Protein AF-A0AAV5IL88-F1 (afdb_monomer_lite)

InterPro domains:
  IPR000834 Peptidase M14, carboxypeptidase A [SM00631] (43-230)

Radius of gyration: 24.79 Å; chains: 1; bounding box: 88×55×40 Å

Sequence (239 aa):
MDVRFSLCCLLLSILASLRCFSVVYGDANLTKSSPTPINRDLYHSSSDLIEEIKSLVHRHPDKLMIETMKTANKGYEAEITVVTYCRSRKESDDRSKFRILLSFGQHGRELITTELALRILSILSEEQFLPKMNRATLDSILDKVIIKALFMPYDHKNVTPEGLTAHRVKLLLEELNKVHCHKRCMIGSGGGSVGYLAHGTATDYMYDIVKVPMAFTFEIYGDGTASPKDCFKMFNPFS

pLDDT: mean 83.21, std 16.39, range [37.78, 98.19]

Secondary structure (DSSP, 8-state):
--HHHHHHHHHHHHHHHGGG-------------PPPPP-TTT---HHHHHHHHHHHHHH-TTTEEEEEEEEEETTEEEEEEEEEE-S------GGGS--------SSTT-THHHHHHHHHHHHHTTSS------HHHHHHHHHH----EEEES-SSSSSPPPSHHHHHHHHHHHHHHHHHSTT-SEEEEHHHHSSS---S-HHHHHHHTS--SS--EEE----TTS-TT-HHHHHS---

Organism: NCBI:txid152421

Foldseek 3Di:
DDPVVVVVVVVVVVVVVVVPPPPPPPPPPPPPPPADDDDCVQFPDPVRLVVLVVVLCVVCVQFKDWDWDWDDDPHDIDIDIDMDGDLGPPPDPPVVDDDDDDDFCPDVLQRVRSSVVSVVSCVSSVNDDDDPDDPVNLVVVLVQWPLAAKEADDLQDLAFDDDDLSVVLQVVRVVCCVPRNVVRHHYYHNCNTVVHHDPPDPRCCCCPPVVDSTGIDGQGGAGPVDDPVRSNVGNHDPD

Structure (mmCIF, N/CA/C/O backbone):
data_AF-A0AAV5IL88-F1
#
_entry.id   AF-A0AAV5IL88-F1
#
loop_
_atom_site.group_PDB
_atom_site.id
_atom_site.type_symbol
_atom_site.label_atom_id
_atom_site.label_alt_id
_atom_site.label_comp_id
_atom_site.label_asym_id
_atom_site.label_entity_id
_atom_site.label_seq_id
_atom_site.pdbx_PDB_ins_code
_atom_site.Cartn_x
_atom_site.Cartn_y
_atom_site.Cartn_z
_atom_site.occupancy
_atom_site.B_iso_or_equiv
_atom_site.auth_seq_id
_atom_site.auth_comp_id
_atom_site.auth_asym_id
_atom_site.auth_atom_id
_atom_site.pdbx_PDB_model_num
ATOM 1 N N . MET A 1 1 ? 68.002 10.291 -5.990 1.00 49.59 1 MET A N 1
ATOM 2 C CA . MET A 1 1 ? 66.563 10.463 -6.284 1.00 49.59 1 MET A CA 1
ATOM 3 C C . MET A 1 1 ? 66.145 11.801 -5.715 1.00 49.59 1 MET A C 1
ATOM 5 O O . MET A 1 1 ? 66.174 11.983 -4.506 1.00 49.59 1 MET A O 1
ATOM 9 N N . ASP A 1 2 ? 65.928 12.757 -6.611 1.00 47.75 2 ASP A N 1
ATOM 10 C CA . ASP A 1 2 ? 65.939 14.191 -6.334 1.00 47.75 2 ASP A CA 1
ATOM 11 C C . ASP A 1 2 ? 64.680 14.705 -5.632 1.00 47.75 2 ASP A C 1
ATOM 13 O O . ASP A 1 2 ? 63.561 14.556 -6.123 1.00 47.75 2 ASP A O 1
ATOM 17 N N . VAL A 1 3 ? 64.888 15.438 -4.536 1.00 49.78 3 VAL A N 1
ATOM 18 C CA . VAL A 1 3 ? 63.861 16.172 -3.768 1.00 49.78 3 VAL A CA 1
ATOM 19 C C . VAL A 1 3 ? 63.074 17.157 -4.655 1.00 49.78 3 VAL A C 1
ATOM 21 O O . VAL A 1 3 ? 61.907 17.446 -4.395 1.00 49.78 3 VAL A O 1
ATOM 24 N N . ARG A 1 4 ? 63.670 17.608 -5.768 1.00 50.94 4 ARG A N 1
ATOM 25 C CA . ARG A 1 4 ? 63.023 18.465 -6.776 1.00 50.94 4 ARG A CA 1
ATOM 26 C C . ARG A 1 4 ? 61.901 17.768 -7.554 1.00 50.94 4 ARG A C 1
ATOM 28 O O . ARG A 1 4 ? 60.955 18.435 -7.959 1.00 50.94 4 ARG A O 1
ATOM 35 N N . PHE A 1 5 ? 61.970 16.447 -7.730 1.00 50.28 5 PHE A N 1
ATOM 36 C CA . PHE A 1 5 ? 60.944 15.688 -8.454 1.00 50.28 5 PHE A CA 1
ATOM 37 C C . PHE A 1 5 ? 59.673 15.511 -7.604 1.00 50.28 5 PHE A C 1
ATOM 39 O O . PHE A 1 5 ? 58.560 15.633 -8.107 1.00 50.28 5 PHE A O 1
AT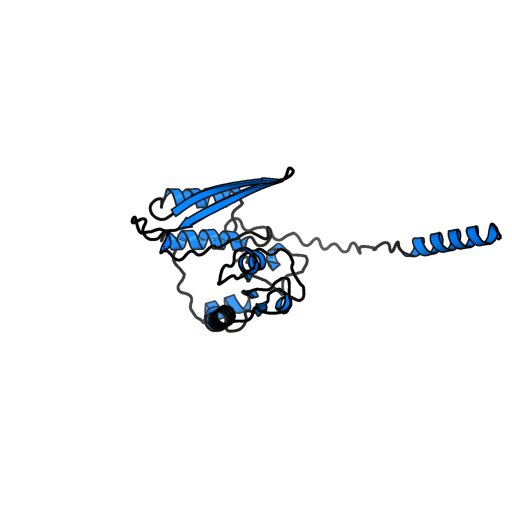OM 46 N N . SER A 1 6 ? 59.842 15.338 -6.288 1.00 56.09 6 SER A N 1
ATOM 47 C CA . SER A 1 6 ? 58.740 15.194 -5.326 1.00 56.09 6 SER A CA 1
ATOM 48 C C . SER A 1 6 ? 57.924 16.485 -5.161 1.00 56.09 6 SER A C 1
ATOM 50 O O . SER A 1 6 ? 56.693 16.455 -5.151 1.00 56.09 6 SER A O 1
ATOM 52 N N . LEU A 1 7 ? 58.595 17.644 -5.131 1.00 56.06 7 LEU A N 1
ATOM 53 C CA . LEU A 1 7 ? 57.924 18.943 -4.999 1.00 56.06 7 LEU A CA 1
ATOM 54 C C . LEU A 1 7 ? 57.077 19.292 -6.237 1.00 56.06 7 LEU A C 1
ATOM 56 O O . LEU A 1 7 ? 55.998 19.867 -6.111 1.00 56.06 7 LEU A O 1
ATOM 60 N N . CYS A 1 8 ? 57.538 18.895 -7.428 1.00 58.25 8 CYS A N 1
ATOM 61 C CA . CYS A 1 8 ? 56.819 19.113 -8.684 1.00 58.25 8 CYS A CA 1
ATOM 62 C C . CYS A 1 8 ? 55.531 18.269 -8.752 1.00 58.25 8 CYS A C 1
ATOM 64 O O . CYS A 1 8 ? 54.472 18.777 -9.123 1.00 58.25 8 CYS A O 1
ATOM 66 N N . CYS A 1 9 ? 55.583 17.010 -8.298 1.00 57.62 9 CYS A N 1
ATOM 67 C CA . CYS A 1 9 ? 54.403 16.146 -8.192 1.00 57.62 9 CYS A CA 1
ATOM 68 C C . CYS A 1 9 ? 53.384 16.652 -7.155 1.00 57.62 9 CYS A C 1
ATOM 70 O O . CYS A 1 9 ? 52.177 16.553 -7.391 1.00 57.62 9 CYS A O 1
ATOM 72 N N . LEU A 1 10 ? 53.843 17.235 -6.039 1.00 57.97 10 LEU A N 1
ATOM 73 C CA . LEU A 1 10 ? 52.959 17.841 -5.034 1.00 57.97 10 LEU A CA 1
ATOM 74 C C . LEU A 1 10 ? 52.258 19.108 -5.565 1.00 57.97 10 LEU A C 1
ATOM 76 O O . LEU A 1 10 ? 51.065 19.299 -5.353 1.00 57.97 10 LEU A O 1
ATOM 80 N N . LEU A 1 11 ? 52.971 19.956 -6.311 1.00 57.47 11 LEU A N 1
ATOM 81 C CA . LEU A 1 11 ? 52.399 21.161 -6.929 1.00 57.47 11 LEU A CA 1
ATOM 82 C C . LEU A 1 11 ? 51.381 20.828 -8.033 1.00 57.47 11 LEU A C 1
ATOM 84 O O . LEU A 1 11 ? 50.330 21.464 -8.113 1.00 57.47 11 LEU A O 1
ATOM 88 N N . LEU A 1 12 ? 51.649 19.799 -8.842 1.00 57.62 12 LEU A N 1
ATOM 89 C CA . LEU A 1 12 ? 50.726 19.320 -9.878 1.00 57.62 12 LEU A CA 1
ATOM 90 C C . LEU A 1 12 ? 49.450 18.698 -9.292 1.00 57.62 12 LEU A C 1
ATOM 92 O O . LEU A 1 12 ? 48.369 18.894 -9.846 1.00 57.62 12 LEU A O 1
ATOM 96 N N . SER A 1 13 ? 49.546 17.998 -8.159 1.00 57.66 13 SER A N 1
ATOM 97 C CA . SER A 1 13 ? 48.377 17.423 -7.476 1.00 57.66 13 SER A CA 1
ATOM 98 C C . SER A 1 13 ? 47.519 18.488 -6.781 1.00 57.66 13 SER A C 1
ATOM 100 O O . SER A 1 13 ? 46.291 18.417 -6.854 1.00 57.66 13 SER A O 1
ATOM 102 N N . ILE A 1 14 ? 48.128 19.538 -6.218 1.00 58.62 14 ILE A N 1
ATOM 103 C CA . ILE A 1 14 ? 47.392 20.694 -5.679 1.00 58.62 14 ILE A CA 1
ATOM 104 C C . ILE A 1 14 ? 46.671 21.449 -6.808 1.00 58.62 14 ILE A C 1
ATOM 106 O O . ILE A 1 14 ? 45.470 21.696 -6.704 1.00 58.62 14 ILE A O 1
ATOM 110 N N . LEU A 1 15 ? 47.339 21.736 -7.931 1.00 55.75 15 LEU A N 1
ATOM 111 C CA . LEU A 1 15 ? 46.717 22.416 -9.078 1.00 55.75 15 LEU A CA 1
ATOM 112 C C . LEU A 1 15 ? 45.606 21.585 -9.748 1.00 55.75 15 LEU A C 1
ATOM 114 O O . LEU A 1 15 ? 44.620 22.156 -10.215 1.00 55.75 15 LEU A O 1
ATOM 118 N N . ALA A 1 16 ? 45.722 20.252 -9.755 1.00 54.72 16 ALA A N 1
ATOM 119 C CA . ALA A 1 16 ? 44.658 19.360 -10.218 1.00 54.72 16 ALA A CA 1
ATOM 120 C C . ALA A 1 16 ? 43.444 19.365 -9.270 1.00 54.72 16 ALA A C 1
ATOM 122 O O . ALA A 1 16 ? 42.306 19.363 -9.737 1.00 54.72 16 ALA A O 1
ATOM 123 N N . SER A 1 17 ? 43.666 19.454 -7.952 1.00 52.50 17 SER A N 1
ATOM 124 C CA . SER A 1 17 ? 42.584 19.527 -6.958 1.00 52.50 17 SER A CA 1
ATOM 125 C C . SER A 1 17 ? 41.816 20.856 -6.980 1.00 52.50 17 SER A C 1
ATOM 127 O O . SER A 1 17 ? 40.614 20.872 -6.714 1.00 52.50 17 SER A O 1
ATOM 129 N N . LEU A 1 18 ? 42.454 21.961 -7.395 1.00 48.09 18 LEU A N 1
ATOM 130 C CA . LEU A 1 18 ? 41.775 23.253 -7.554 1.00 48.09 18 LEU A CA 1
ATOM 131 C C . LEU A 1 18 ? 40.789 23.288 -8.735 1.00 48.09 18 LEU A C 1
ATOM 133 O O . LEU A 1 18 ? 39.901 24.137 -8.741 1.00 48.09 18 LEU A O 1
ATOM 137 N N . ARG A 1 19 ? 40.877 22.364 -9.705 1.00 45.66 19 ARG A N 1
ATOM 138 C CA . ARG A 1 19 ? 39.877 22.251 -10.786 1.00 45.66 19 ARG A CA 1
ATOM 139 C C . ARG A 1 19 ? 38.604 21.499 -10.383 1.00 45.66 19 ARG A C 1
ATOM 141 O O . ARG A 1 19 ? 37.632 21.538 -11.131 1.00 45.66 19 ARG A O 1
ATOM 148 N N . CYS A 1 20 ? 38.579 20.861 -9.211 1.00 46.38 20 CYS A N 1
ATOM 149 C CA . CYS A 1 20 ? 37.394 20.159 -8.706 1.00 46.38 20 CYS A CA 1
ATOM 150 C C . CYS A 1 20 ? 36.416 21.063 -7.944 1.00 46.38 20 CYS A C 1
ATOM 152 O O . CYS A 1 20 ? 35.294 20.643 -7.672 1.00 46.38 20 CYS A O 1
ATOM 154 N N . PHE A 1 21 ? 36.776 22.316 -7.659 1.00 39.38 21 PHE A N 1
ATOM 155 C CA . PHE A 1 21 ? 35.822 23.305 -7.166 1.00 39.38 21 PHE A CA 1
ATOM 156 C C . PHE A 1 21 ? 35.158 24.011 -8.346 1.00 39.38 21 PHE A C 1
ATOM 158 O O . PHE A 1 21 ? 35.401 25.182 -8.627 1.00 39.38 21 PHE A O 1
ATOM 165 N N . SER A 1 22 ? 34.289 23.283 -9.049 1.00 39.97 22 SER A N 1
ATOM 166 C CA . SER A 1 22 ? 33.228 23.950 -9.798 1.00 39.97 22 SER A CA 1
ATOM 167 C C . SER A 1 22 ? 32.310 24.590 -8.764 1.00 39.97 22 SER A C 1
ATOM 169 O O . SER A 1 22 ? 31.480 23.914 -8.161 1.00 39.97 22 SER A O 1
ATOM 171 N N . VAL A 1 23 ? 32.495 25.884 -8.501 1.00 43.53 23 VAL A N 1
ATOM 172 C CA . VAL A 1 23 ? 31.462 26.678 -7.838 1.00 43.53 23 VAL A CA 1
ATOM 173 C C . VAL A 1 23 ? 30.237 26.568 -8.735 1.00 43.53 23 VAL A C 1
ATOM 175 O O . VAL A 1 23 ? 30.204 27.137 -9.824 1.00 43.53 23 VAL A O 1
ATOM 178 N N . VAL A 1 24 ? 29.258 25.769 -8.312 1.00 39.44 24 VAL A N 1
ATOM 179 C CA . VAL A 1 24 ? 27.936 25.764 -8.927 1.00 39.44 24 VAL A CA 1
ATOM 180 C C . VAL A 1 24 ? 27.373 27.149 -8.656 1.00 39.44 24 VAL A C 1
ATOM 182 O O . VAL A 1 24 ? 26.909 27.441 -7.555 1.00 39.44 24 VAL A O 1
ATOM 185 N N . TYR A 1 25 ? 27.487 28.031 -9.645 1.00 38.34 25 TYR A N 1
ATOM 186 C CA . TYR A 1 25 ? 26.773 29.292 -9.648 1.00 38.34 25 TYR A CA 1
ATOM 187 C C . TYR A 1 25 ? 25.295 28.931 -9.794 1.00 38.34 25 TYR A C 1
ATOM 189 O O . TYR A 1 25 ? 24.799 28.695 -10.894 1.00 38.34 25 TYR A O 1
ATOM 197 N N . GLY A 1 26 ? 24.620 28.756 -8.658 1.00 40.66 26 GLY A N 1
ATOM 198 C CA . GLY A 1 26 ? 23.176 28.628 -8.621 1.00 40.66 26 GLY A CA 1
ATOM 199 C C . GLY A 1 26 ? 22.608 29.940 -9.125 1.00 40.66 26 GLY A C 1
ATOM 200 O O . GLY A 1 26 ? 22.636 30.930 -8.398 1.00 40.66 26 GLY A O 1
ATOM 201 N N . ASP A 1 27 ? 22.157 29.958 -10.378 1.00 37.78 27 ASP A N 1
ATOM 202 C CA . ASP A 1 27 ? 21.443 31.099 -10.928 1.00 37.78 27 ASP A CA 1
ATOM 203 C C . ASP A 1 27 ? 20.251 31.390 -10.007 1.00 37.78 27 ASP A C 1
ATOM 205 O O . ASP A 1 27 ? 19.323 30.587 -9.868 1.00 37.78 27 ASP A O 1
ATOM 209 N N . ALA A 1 28 ? 20.324 32.518 -9.303 1.00 45.28 28 ALA A N 1
ATOM 210 C CA . ALA A 1 28 ? 19.361 32.948 -8.300 1.00 45.28 28 ALA A CA 1
ATOM 211 C C . ALA A 1 28 ? 18.093 33.527 -8.945 1.00 45.28 28 ALA A C 1
ATOM 213 O O . ALA A 1 28 ? 17.438 34.395 -8.372 1.00 45.28 28 ALA A O 1
ATOM 214 N N . ASN A 1 29 ? 17.688 33.002 -10.102 1.00 43.84 29 ASN A N 1
ATOM 215 C CA . ASN A 1 29 ? 16.354 33.195 -10.653 1.00 43.84 29 ASN A CA 1
ATOM 216 C C . ASN A 1 29 ? 15.354 32.298 -9.901 1.00 43.84 29 ASN A C 1
ATOM 218 O O . ASN A 1 29 ? 14.679 31.428 -10.455 1.00 43.84 29 ASN A O 1
ATOM 222 N N . LEU A 1 30 ? 15.271 32.519 -8.585 1.00 48.50 30 LEU A N 1
ATOM 223 C CA . LEU A 1 30 ? 14.230 32.008 -7.707 1.00 48.50 30 LEU A CA 1
ATOM 224 C C . LEU A 1 30 ? 12.938 32.771 -8.011 1.00 48.50 30 LEU A C 1
ATOM 226 O O . LEU A 1 30 ? 12.506 33.637 -7.252 1.00 48.50 30 LEU A O 1
ATOM 230 N N . THR A 1 31 ? 12.239 32.371 -9.072 1.00 50.84 31 THR A N 1
ATOM 231 C CA . THR A 1 31 ? 10.787 32.288 -8.917 1.00 50.84 31 THR A CA 1
ATOM 232 C C . THR A 1 31 ? 10.568 31.265 -7.808 1.00 50.84 31 THR A C 1
ATOM 234 O O . THR A 1 31 ? 10.718 30.059 -7.995 1.00 50.84 31 THR A O 1
ATOM 237 N N . LYS A 1 32 ? 10.374 31.770 -6.586 1.00 52.91 32 LYS A N 1
ATOM 238 C CA . LYS A 1 32 ? 10.062 30.989 -5.391 1.00 52.91 32 LYS A CA 1
ATOM 239 C C . LYS A 1 32 ? 8.771 30.237 -5.719 1.00 52.91 32 LYS A C 1
ATOM 241 O O . LYS A 1 32 ? 7.690 30.807 -5.598 1.00 52.91 32 LYS A O 1
ATOM 246 N N . SER A 1 33 ? 8.858 29.002 -6.216 1.00 57.75 33 SER A N 1
ATOM 247 C CA . SER A 1 33 ? 7.670 28.162 -6.320 1.00 57.75 33 SER A CA 1
ATOM 248 C C . SER A 1 33 ? 7.215 27.954 -4.885 1.00 57.75 33 SER A C 1
ATOM 250 O O . SER A 1 33 ? 7.907 27.286 -4.113 1.00 57.75 33 SER A O 1
ATOM 252 N N . SER A 1 34 ? 6.130 28.619 -4.489 1.00 66.50 34 SER A N 1
ATOM 253 C CA . SER A 1 34 ? 5.538 28.369 -3.182 1.00 66.50 34 SER A CA 1
ATOM 254 C C . SER A 1 34 ? 5.236 26.875 -3.111 1.00 66.50 34 SER A C 1
ATOM 256 O O . SER A 1 34 ? 4.639 26.358 -4.058 1.00 66.50 34 SER A O 1
ATOM 258 N N . PRO A 1 35 ? 5.659 26.169 -2.051 1.00 69.00 35 PRO A N 1
ATOM 259 C CA . PRO A 1 35 ? 5.269 24.783 -1.874 1.00 69.00 35 PRO A CA 1
ATOM 260 C C . PRO A 1 35 ? 3.746 24.710 -1.870 1.00 69.00 35 PRO A C 1
ATOM 262 O O . PRO A 1 35 ? 3.079 25.570 -1.282 1.00 69.00 35 PRO A O 1
ATOM 265 N N . THR A 1 36 ? 3.204 23.719 -2.571 1.00 79.31 36 THR A N 1
ATOM 266 C CA . THR A 1 36 ? 1.759 23.585 -2.683 1.00 79.31 36 THR A CA 1
ATOM 267 C C . THR A 1 36 ? 1.182 23.264 -1.303 1.00 79.31 36 THR A C 1
ATOM 269 O O . THR A 1 36 ? 1.670 22.340 -0.644 1.00 79.31 36 THR A O 1
ATOM 272 N N . PRO A 1 37 ? 0.207 24.050 -0.809 1.00 86.88 37 PRO A N 1
ATOM 273 C CA . PRO A 1 37 ? -0.329 23.854 0.527 1.00 86.88 37 PRO A CA 1
ATOM 274 C C . PRO A 1 37 ? -1.055 22.512 0.622 1.00 86.88 37 PRO A C 1
ATOM 276 O O . PRO A 1 37 ? -1.757 22.097 -0.300 1.00 86.88 37 PRO A O 1
ATOM 279 N N . ILE A 1 38 ? -0.898 21.847 1.766 1.00 89.94 38 ILE A N 1
ATOM 280 C CA . ILE A 1 38 ? -1.592 20.592 2.057 1.00 89.94 38 ILE A CA 1
ATOM 281 C C . ILE A 1 38 ? -3.051 20.918 2.370 1.00 89.94 38 ILE A C 1
ATOM 283 O O . ILE A 1 38 ? -3.332 21.627 3.339 1.00 89.94 38 ILE A O 1
ATOM 287 N N . ASN A 1 39 ? -3.973 20.385 1.570 1.00 91.50 39 ASN A N 1
ATOM 288 C CA . ASN A 1 39 ? -5.400 20.497 1.842 1.00 91.50 39 ASN A CA 1
ATOM 289 C C . ASN A 1 39 ? -5.773 19.612 3.045 1.00 91.50 39 ASN A C 1
ATOM 291 O O . ASN A 1 39 ? -5.749 18.387 2.940 1.00 91.50 39 ASN A O 1
ATOM 295 N N . ARG A 1 40 ? -6.120 20.229 4.179 1.00 91.50 40 ARG A N 1
ATOM 296 C CA . ARG A 1 40 ? -6.487 19.519 5.416 1.00 91.50 40 ARG A CA 1
ATOM 297 C C . ARG A 1 40 ? -7.890 18.921 5.408 1.00 91.50 40 ARG A C 1
ATOM 299 O O . ARG A 1 40 ? -8.164 18.082 6.253 1.00 91.50 40 ARG A O 1
ATOM 306 N N . ASP A 1 41 ? -8.711 19.264 4.420 1.00 90.81 41 ASP A N 1
ATOM 307 C CA . ASP A 1 41 ? -9.992 18.593 4.187 1.00 90.81 41 ASP A CA 1
ATOM 308 C C . ASP A 1 41 ? -9.801 17.231 3.496 1.00 90.81 41 ASP A C 1
ATOM 310 O O . ASP A 1 41 ? -10.697 16.391 3.511 1.00 90.81 41 ASP A O 1
ATOM 314 N N . LEU A 1 42 ? -8.637 17.017 2.867 1.00 90.69 42 LEU A N 1
ATOM 315 C CA . LEU A 1 42 ? -8.291 15.777 2.166 1.00 90.69 42 LEU A CA 1
ATOM 316 C C . LEU A 1 42 ? -7.222 14.954 2.889 1.00 90.69 42 LEU A C 1
ATOM 318 O O . LEU A 1 42 ? -7.236 13.733 2.776 1.00 90.69 42 LEU A O 1
ATOM 322 N N . TYR A 1 43 ? -6.288 15.612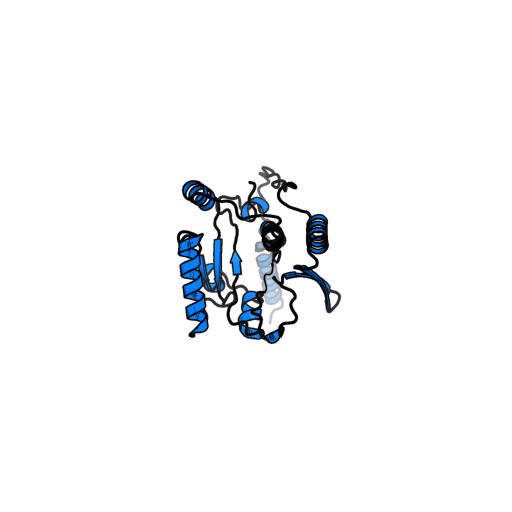 3.581 1.00 95.62 43 TYR A N 1
ATOM 323 C CA . TYR A 1 43 ? -5.127 14.970 4.195 1.00 95.62 43 TYR A CA 1
ATOM 324 C C . TYR A 1 43 ? -5.024 15.287 5.680 1.00 95.62 43 TYR A C 1
ATOM 326 O O . TYR A 1 43 ? -4.717 16.419 6.088 1.00 95.62 43 TYR A O 1
ATOM 334 N N . HIS A 1 44 ? -5.174 14.246 6.483 1.00 97.06 44 HIS A N 1
ATOM 335 C CA . HIS A 1 44 ? -5.017 14.310 7.921 1.00 97.06 44 HIS A CA 1
ATOM 336 C C . HIS A 1 44 ? -3.552 14.557 8.299 1.00 97.06 44 HIS A C 1
ATOM 338 O O . HIS A 1 44 ? -2.606 14.218 7.578 1.00 97.06 44 HIS A O 1
ATOM 344 N N . SER A 1 45 ? -3.332 15.184 9.455 1.00 95.88 45 SER A N 1
ATOM 345 C CA . SER A 1 45 ? -2.033 15.064 10.115 1.00 95.88 45 SER A CA 1
ATOM 346 C C . SER A 1 45 ? -1.880 13.654 10.701 1.00 95.88 45 SER A C 1
ATOM 348 O O . SER A 1 45 ? -2.863 12.931 10.862 1.00 95.88 45 SER A O 1
ATOM 350 N N . SER A 1 46 ? -0.657 13.245 11.052 1.00 93.56 46 SER A N 1
ATOM 351 C CA . SER A 1 46 ? -0.439 11.924 11.655 1.00 93.56 46 SER A CA 1
ATOM 352 C C . SER A 1 46 ? -1.223 11.734 12.958 1.00 93.56 46 SER A C 1
ATOM 354 O O . SER A 1 46 ? -1.694 10.631 13.215 1.00 93.56 46 SER A O 1
ATOM 356 N N . SER A 1 47 ? -1.374 12.783 13.777 1.00 94.94 47 SER A N 1
ATOM 357 C CA . SER A 1 47 ? -2.171 12.710 15.008 1.00 94.94 47 SER A CA 1
ATOM 358 C C . SER A 1 47 ? -3.649 12.527 14.697 1.00 94.94 47 SER A C 1
ATOM 360 O O . SER A 1 47 ? -4.255 11.599 15.225 1.00 94.94 47 SER A O 1
ATOM 362 N N . ASP A 1 48 ? -4.187 13.348 13.794 1.00 97.44 48 ASP A N 1
ATOM 363 C CA . ASP A 1 48 ? -5.619 13.348 13.479 1.00 97.44 48 ASP A CA 1
ATOM 364 C C . ASP A 1 48 ? -6.019 12.031 12.804 1.00 97.44 48 ASP A C 1
ATOM 366 O O . ASP A 1 48 ? -7.039 11.443 13.143 1.00 97.44 48 ASP A O 1
ATOM 370 N N . LEU A 1 49 ? -5.172 11.507 11.910 1.00 97.06 49 LEU A N 1
ATOM 371 C CA . LEU A 1 49 ? -5.387 10.216 11.258 1.00 97.06 49 LEU A CA 1
ATOM 372 C C . LEU A 1 49 ? -5.463 9.074 12.277 1.00 97.06 49 LEU A C 1
ATOM 374 O O . LEU A 1 49 ? -6.343 8.219 12.203 1.00 97.06 49 LEU A O 1
ATOM 378 N N . ILE A 1 50 ? -4.516 9.027 13.217 1.00 96.06 50 ILE A N 1
ATOM 379 C CA . ILE A 1 50 ? -4.472 7.969 14.231 1.00 96.06 50 ILE A CA 1
ATOM 380 C C . ILE A 1 50 ? -5.641 8.106 15.209 1.00 96.06 50 ILE A C 1
ATOM 382 O O . ILE A 1 50 ? -6.184 7.091 15.646 1.00 96.06 50 ILE A O 1
ATOM 386 N N . GLU A 1 51 ? -6.041 9.330 15.549 1.00 97.69 51 GLU A N 1
ATOM 387 C CA . GLU A 1 51 ? -7.230 9.586 16.360 1.00 97.69 51 GLU A CA 1
ATOM 388 C C . GLU A 1 51 ? -8.505 9.118 15.650 1.00 97.69 51 GLU A C 1
ATOM 390 O O . GLU A 1 51 ? -9.291 8.377 16.244 1.00 97.69 51 GLU A O 1
ATOM 395 N N . GLU A 1 52 ? -8.661 9.428 14.362 1.00 97.69 52 GLU A N 1
ATOM 396 C CA . GLU A 1 52 ? -9.807 8.988 13.563 1.00 97.69 52 GLU A CA 1
ATOM 397 C C . GLU A 1 52 ? -9.847 7.460 13.416 1.00 97.69 52 GLU A C 1
ATOM 399 O O . GLU A 1 52 ? -10.891 6.839 13.616 1.00 97.69 52 GLU A O 1
ATOM 404 N N . ILE A 1 53 ? -8.704 6.809 13.172 1.00 97.81 53 ILE A N 1
ATOM 405 C CA . ILE A 1 53 ? -8.619 5.340 13.145 1.00 97.81 53 ILE A CA 1
ATOM 406 C C . ILE A 1 53 ? -9.024 4.745 14.500 1.00 97.81 53 ILE A C 1
ATOM 408 O O . ILE A 1 53 ? -9.785 3.776 14.544 1.00 97.81 53 ILE A O 1
ATOM 412 N N . LYS A 1 54 ? -8.549 5.307 15.619 1.00 97.75 54 LYS A N 1
ATOM 413 C CA . LYS A 1 54 ? -8.935 4.849 16.964 1.00 97.75 54 LYS A CA 1
ATOM 414 C C . LYS A 1 54 ? -10.432 5.035 17.210 1.00 97.75 54 LYS A C 1
ATOM 416 O O . LYS A 1 54 ? -11.063 4.127 17.747 1.00 97.75 54 LYS A O 1
ATOM 421 N N . SER A 1 55 ? -10.998 6.164 16.786 1.00 98.19 55 SER A N 1
ATOM 422 C CA . SER A 1 55 ? -12.435 6.444 16.848 1.00 98.19 55 SER A CA 1
ATOM 423 C C . SER A 1 55 ? -13.242 5.430 16.032 1.00 98.19 55 SER A C 1
ATOM 425 O O . SER A 1 55 ? -14.212 4.857 16.531 1.00 98.19 55 SER A O 1
ATOM 427 N N . LEU A 1 56 ? -12.815 5.127 14.803 1.00 98.00 56 LEU A N 1
ATOM 428 C CA . LEU A 1 56 ? -13.448 4.125 13.945 1.00 98.00 56 LEU A CA 1
ATOM 429 C C . LEU A 1 56 ? -13.407 2.726 14.579 1.00 98.00 56 LEU A C 1
ATOM 431 O O . LEU A 1 56 ? -14.419 2.030 14.614 1.00 98.00 56 LEU A O 1
ATOM 435 N N . VAL A 1 57 ? -12.262 2.316 15.130 1.00 96.88 57 VAL A N 1
ATOM 436 C CA . VAL A 1 57 ? -12.125 1.022 15.821 1.00 96.88 57 VAL A CA 1
ATOM 437 C C . VAL A 1 57 ? -13.013 0.966 17.065 1.00 96.88 57 VAL A C 1
ATOM 439 O O . VAL A 1 57 ? -13.666 -0.046 17.306 1.00 96.88 57 VAL A O 1
ATOM 442 N N . HIS A 1 58 ? -13.084 2.057 17.834 1.00 97.25 58 HIS A N 1
ATOM 443 C CA . HIS A 1 58 ? -13.937 2.151 19.018 1.00 97.25 58 HIS A CA 1
ATOM 444 C C . HIS A 1 58 ? -15.429 2.011 18.686 1.00 97.25 58 HIS A C 1
ATOM 446 O O . HIS A 1 58 ? -16.169 1.404 19.458 1.00 97.25 58 HIS A O 1
ATOM 452 N N . ARG A 1 59 ? -15.866 2.536 17.534 1.00 97.44 59 ARG A N 1
ATOM 453 C CA . ARG A 1 59 ? -17.250 2.419 17.051 1.00 97.44 59 ARG A CA 1
ATOM 454 C C . ARG A 1 59 ? -17.591 1.023 16.511 1.00 97.44 59 ARG A C 1
ATOM 456 O O . ARG A 1 59 ? -18.759 0.650 16.552 1.00 97.44 59 ARG A O 1
ATOM 463 N N . HIS A 1 60 ? -16.595 0.243 16.072 1.00 95.50 60 HIS A N 1
ATOM 464 C CA . HIS A 1 60 ? -16.768 -1.097 15.474 1.00 95.50 60 HIS A CA 1
ATOM 465 C C . HIS A 1 60 ? -15.923 -2.198 16.148 1.00 95.50 60 HIS A C 1
ATOM 467 O O . HIS A 1 60 ? -15.163 -2.896 15.465 1.00 95.50 60 HIS A O 1
ATOM 473 N N . PRO A 1 61 ? -16.028 -2.406 17.475 1.00 94.12 61 PRO A N 1
ATOM 474 C CA . PRO A 1 61 ? -15.177 -3.350 18.213 1.00 94.12 61 PRO A CA 1
ATOM 475 C C . PRO A 1 61 ? -15.468 -4.829 17.894 1.00 94.12 61 PRO A C 1
ATOM 477 O O . PRO A 1 61 ? -14.695 -5.725 18.248 1.00 94.12 61 PRO A O 1
ATOM 480 N N . ASP A 1 62 ? -16.597 -5.112 17.243 1.00 90.50 62 ASP A N 1
ATOM 481 C CA . ASP A 1 62 ? -16.980 -6.434 16.749 1.00 90.50 62 ASP A CA 1
ATOM 482 C C . ASP A 1 62 ? -16.265 -6.811 15.437 1.00 90.50 62 ASP A C 1
ATOM 484 O O . ASP A 1 62 ? -16.104 -8.004 15.157 1.00 90.50 62 ASP A O 1
ATOM 488 N N . LYS A 1 63 ? -15.795 -5.813 14.670 1.00 91.31 63 LYS A N 1
ATOM 489 C CA . LYS A 1 63 ? -15.129 -5.984 13.365 1.00 91.31 63 LYS A CA 1
ATOM 490 C C . LYS A 1 63 ? -13.649 -5.615 13.384 1.00 91.31 63 LYS A C 1
ATOM 492 O O . LYS A 1 63 ? -12.867 -6.254 12.678 1.00 91.31 63 LYS A O 1
ATOM 497 N N . LEU A 1 64 ? -13.278 -4.583 14.140 1.00 94.44 64 LEU A N 1
ATOM 498 C CA . LEU A 1 64 ? -11.949 -3.985 14.141 1.00 94.44 64 LEU A CA 1
ATOM 499 C C . LEU A 1 64 ? -11.244 -4.149 15.489 1.00 94.44 64 LEU A C 1
ATOM 501 O O . LEU A 1 64 ? -11.838 -4.030 16.557 1.00 94.44 64 LEU A O 1
ATOM 505 N N . MET A 1 65 ? -9.935 -4.360 15.421 1.00 95.00 65 MET A N 1
ATOM 506 C CA . MET A 1 65 ? -9.026 -4.328 16.561 1.00 95.00 65 MET A CA 1
ATOM 507 C C . MET A 1 65 ? -7.813 -3.486 16.194 1.00 95.00 65 MET A C 1
ATOM 509 O O . MET A 1 65 ? -7.334 -3.570 15.067 1.00 95.00 65 MET A O 1
ATOM 513 N N . ILE A 1 66 ? -7.308 -2.705 17.143 1.00 96.25 66 ILE A N 1
ATOM 514 C CA . ILE A 1 66 ? -6.092 -1.913 16.979 1.00 96.25 66 ILE A CA 1
ATOM 515 C C . ILE A 1 66 ? -5.053 -2.351 18.001 1.00 96.25 66 ILE A C 1
ATOM 517 O O . ILE A 1 66 ? -5.362 -2.533 19.178 1.00 96.25 66 ILE A O 1
ATOM 521 N N . GLU A 1 67 ? -3.820 -2.506 17.543 1.00 95.88 67 GLU A N 1
ATOM 522 C CA . GLU A 1 67 ? -2.662 -2.755 18.385 1.00 95.88 67 GLU A CA 1
ATOM 523 C C . GLU A 1 67 ? -1.485 -1.898 17.928 1.00 95.88 67 GLU A C 1
ATOM 525 O O . GLU A 1 67 ? -1.38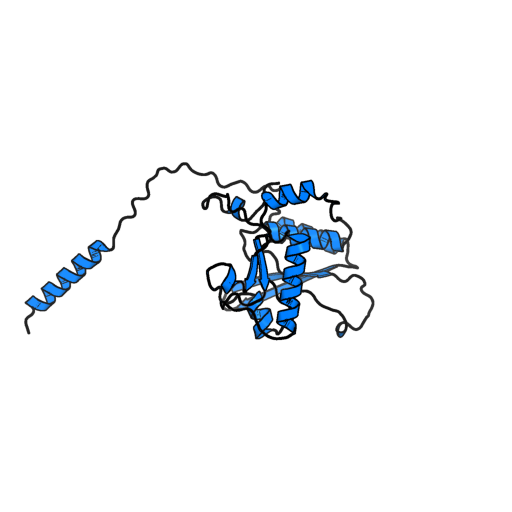5 -1.485 16.771 1.00 95.88 67 GLU A O 1
ATOM 530 N N . THR A 1 68 ? -0.584 -1.628 18.860 1.00 94.06 68 THR A N 1
ATOM 531 C CA . THR A 1 68 ? 0.629 -0.866 18.601 1.00 94.06 68 THR A CA 1
ATOM 532 C C . THR A 1 68 ? 1.820 -1.790 18.785 1.00 94.06 68 THR A C 1
ATOM 534 O O . THR A 1 68 ? 2.122 -2.217 19.900 1.00 94.06 68 THR A O 1
ATOM 537 N N . MET A 1 69 ? 2.522 -2.074 17.695 1.00 92.25 69 MET A N 1
ATOM 538 C CA . MET A 1 69 ? 3.780 -2.806 17.719 1.00 92.25 69 MET A CA 1
ATOM 539 C C . MET A 1 69 ? 4.931 -1.828 17.935 1.00 92.25 69 MET A C 1
ATOM 541 O O . MET A 1 69 ? 5.099 -0.881 17.170 1.00 92.25 69 MET A O 1
ATOM 545 N N . LYS A 1 70 ? 5.742 -2.070 18.965 1.00 92.06 70 LYS A N 1
ATOM 546 C CA . LYS A 1 70 ? 6.926 -1.264 19.275 1.00 92.06 70 LYS A CA 1
ATOM 547 C C . LYS A 1 70 ? 8.175 -2.111 19.148 1.00 92.06 70 LYS A C 1
ATOM 549 O O . LYS A 1 70 ? 8.214 -3.244 19.626 1.00 92.06 70 LYS A O 1
ATOM 554 N N . THR A 1 71 ? 9.203 -1.562 18.522 1.00 88.88 71 THR A N 1
ATOM 555 C CA . THR A 1 71 ? 10.531 -2.169 18.489 1.00 88.88 71 THR A CA 1
ATOM 556 C C . THR A 1 71 ? 11.592 -1.106 18.704 1.00 88.88 71 THR A C 1
ATOM 558 O O . THR A 1 71 ? 11.428 0.039 18.289 1.00 88.88 71 THR A O 1
ATOM 561 N N . ALA A 1 72 ? 12.682 -1.482 19.362 1.00 87.81 72 ALA A N 1
ATOM 562 C CA . ALA A 1 72 ? 13.821 -0.610 19.568 1.00 87.81 72 ALA A CA 1
ATOM 563 C C . ALA A 1 72 ? 15.112 -1.366 19.257 1.00 87.81 72 ALA A C 1
ATOM 565 O O . ALA A 1 72 ? 15.301 -2.504 19.688 1.00 87.81 72 ALA A O 1
ATOM 566 N N . ASN A 1 73 ? 16.015 -0.735 18.511 1.00 86.00 73 ASN A N 1
ATOM 567 C CA . ASN A 1 73 ? 17.322 -1.293 18.193 1.00 86.00 73 ASN A CA 1
ATOM 568 C C . ASN A 1 73 ? 18.369 -0.181 18.098 1.00 86.00 73 ASN A C 1
ATOM 570 O O . ASN A 1 73 ? 18.192 0.772 17.347 1.00 86.00 73 ASN A O 1
ATOM 574 N N . LYS A 1 74 ? 19.480 -0.313 18.837 1.00 84.69 74 LYS A N 1
ATOM 575 C CA . LYS A 1 74 ? 20.642 0.602 18.784 1.00 84.69 74 LYS A CA 1
ATOM 576 C C . LYS A 1 74 ? 20.271 2.100 18.830 1.00 84.69 74 LYS A C 1
ATOM 578 O O . LYS A 1 74 ? 20.851 2.905 18.109 1.00 84.69 74 LYS A O 1
ATOM 583 N N . GLY A 1 75 ? 19.311 2.470 19.682 1.00 85.44 75 GLY A N 1
ATOM 584 C CA . GLY A 1 75 ? 18.866 3.861 19.859 1.00 85.44 75 GLY A CA 1
ATOM 585 C C . GLY A 1 75 ? 17.811 4.344 18.858 1.00 85.44 75 GLY A C 1
ATOM 586 O O . GLY A 1 75 ? 17.383 5.488 18.951 1.00 85.44 75 GLY A O 1
ATOM 587 N N . TYR A 1 76 ? 17.369 3.490 17.934 1.00 80.50 76 TYR A N 1
ATOM 588 C CA . TYR A 1 76 ? 16.215 3.743 17.079 1.00 80.50 76 TYR A CA 1
ATOM 589 C C . TYR A 1 76 ? 14.983 3.053 17.663 1.00 80.50 76 TYR A C 1
ATOM 591 O O . TYR A 1 76 ? 15.002 1.835 17.835 1.00 80.50 76 TYR A O 1
ATOM 599 N N . GLU A 1 77 ? 13.935 3.816 17.964 1.00 88.62 77 GLU A N 1
ATOM 600 C CA . GLU A 1 77 ? 12.621 3.303 18.362 1.00 88.62 77 GLU A CA 1
ATOM 601 C C . GLU A 1 77 ? 11.643 3.490 17.201 1.00 88.62 77 GLU A C 1
ATOM 603 O O . GLU A 1 77 ? 11.589 4.553 16.583 1.00 88.62 77 GLU A O 1
ATOM 608 N N . ALA A 1 78 ? 10.885 2.442 16.897 1.00 87.62 78 ALA A N 1
ATOM 609 C CA . ALA A 1 78 ? 9.850 2.456 15.882 1.00 87.62 78 ALA A CA 1
ATOM 610 C C . ALA A 1 78 ? 8.537 1.953 16.473 1.00 87.62 78 ALA A C 1
ATOM 612 O O . ALA A 1 78 ? 8.486 0.917 17.142 1.00 87.62 78 ALA A O 1
ATOM 613 N N . GLU A 1 79 ? 7.472 2.685 16.167 1.00 90.69 79 GLU A N 1
ATOM 614 C CA . GLU A 1 79 ? 6.105 2.346 16.521 1.00 90.69 79 GLU A CA 1
ATOM 615 C C . GLU A 1 79 ? 5.293 2.151 15.238 1.00 90.69 79 GLU A C 1
ATOM 617 O O . GLU A 1 79 ? 5.306 3.000 14.349 1.00 90.69 79 GLU A O 1
ATOM 622 N N . ILE A 1 80 ? 4.591 1.024 15.138 1.00 91.56 80 ILE A N 1
ATOM 623 C CA . ILE A 1 80 ? 3.705 0.700 14.021 1.00 91.56 80 ILE A CA 1
ATOM 624 C C . ILE A 1 80 ? 2.321 0.406 14.588 1.00 91.56 80 ILE A C 1
ATOM 626 O O . ILE A 1 80 ? 2.154 -0.484 15.420 1.00 91.56 80 ILE A O 1
ATOM 630 N N . THR A 1 81 ? 1.318 1.145 14.120 1.00 95.38 81 THR A N 1
ATOM 631 C CA . THR A 1 81 ? -0.086 0.855 14.425 1.00 95.38 81 THR A CA 1
ATOM 632 C C . THR A 1 81 ? -0.604 -0.196 13.449 1.00 95.38 81 THR A C 1
ATOM 634 O O . THR A 1 81 ? -0.513 -0.015 12.235 1.00 95.38 81 THR A O 1
ATOM 637 N N . VAL A 1 82 ? -1.158 -1.284 13.976 1.00 96.94 82 VAL A N 1
ATOM 638 C CA . VAL A 1 82 ? -1.757 -2.372 13.202 1.00 96.94 82 VAL A CA 1
ATOM 639 C C . VAL A 1 82 ? -3.248 -2.413 13.499 1.00 96.94 82 VAL A C 1
ATOM 641 O O . VAL A 1 82 ? -3.662 -2.519 14.652 1.00 96.94 82 VAL A O 1
ATOM 644 N N . VAL A 1 83 ? -4.062 -2.335 12.446 1.00 97.00 83 VAL A N 1
ATOM 645 C CA . VAL A 1 83 ? -5.516 -2.499 12.535 1.00 97.00 83 VAL A CA 1
ATOM 646 C C . VAL A 1 83 ? -5.899 -3.810 11.866 1.00 97.00 83 VAL A C 1
ATOM 648 O O . VAL A 1 83 ? -5.632 -4.017 10.684 1.00 97.00 83 VAL A O 1
ATOM 651 N N . THR A 1 84 ? -6.539 -4.694 12.622 1.00 95.19 84 THR A N 1
ATOM 652 C CA . THR A 1 84 ? -7.023 -5.988 12.139 1.00 95.19 84 THR A CA 1
ATOM 653 C C . THR A 1 84 ? -8.527 -5.925 11.912 1.00 95.19 84 THR A C 1
ATOM 655 O O . THR A 1 84 ? -9.278 -5.612 12.833 1.00 95.19 84 THR A O 1
ATOM 658 N N . TYR A 1 85 ? -8.969 -6.273 10.702 1.00 92.38 85 TYR A N 1
ATOM 659 C CA . TYR A 1 85 ? -10.381 -6.453 10.358 1.00 92.38 85 TYR A CA 1
ATOM 660 C C . TYR A 1 85 ? -10.756 -7.938 10.306 1.00 92.38 85 TYR A C 1
ATOM 662 O O . TYR A 1 85 ? -10.073 -8.740 9.666 1.00 92.38 85 TYR A O 1
ATOM 670 N N . CYS A 1 86 ? -11.885 -8.305 10.914 1.00 86.44 86 CYS A N 1
ATOM 671 C CA . CYS A 1 86 ? -12.465 -9.641 10.819 1.00 86.44 86 CYS A CA 1
ATOM 672 C C . CYS A 1 86 ? -13.994 -9.560 10.684 1.00 86.44 86 CYS A C 1
ATOM 674 O O . CYS A 1 86 ? -14.687 -9.193 11.625 1.00 86.44 86 CYS A O 1
ATOM 676 N N . ARG A 1 87 ? -14.535 -9.985 9.530 1.00 76.62 87 ARG A N 1
ATOM 677 C CA . ARG A 1 87 ? -15.974 -9.898 9.189 1.00 76.62 87 ARG A CA 1
ATOM 678 C C . ARG A 1 87 ? -16.919 -10.557 10.203 1.00 76.62 87 ARG A C 1
ATOM 680 O O . ARG A 1 87 ? -18.069 -10.156 10.323 1.00 76.62 87 ARG A O 1
ATOM 687 N N . SER A 1 88 ? -16.475 -11.609 10.885 1.00 68.06 88 SER A N 1
ATOM 688 C CA . SER A 1 88 ? -17.238 -12.235 11.964 1.00 68.06 88 SER A CA 1
ATOM 689 C C . SER A 1 88 ? -16.275 -12.865 12.954 1.00 68.06 88 SER A C 1
ATOM 691 O O . SER A 1 88 ? -15.548 -13.804 12.621 1.00 68.06 88 SER A O 1
ATOM 693 N N . ARG A 1 89 ? -16.263 -12.352 14.182 1.00 65.19 89 ARG A N 1
ATOM 694 C CA . ARG A 1 89 ? -15.438 -12.851 15.288 1.00 65.19 89 ARG A CA 1
ATOM 695 C C . ARG A 1 89 ? -15.993 -14.150 15.894 1.00 65.19 89 ARG A C 1
ATOM 697 O O . ARG A 1 89 ? -15.883 -14.373 17.093 1.00 65.19 89 ARG A O 1
ATOM 704 N N . LYS A 1 90 ? -16.612 -15.017 15.084 1.00 60.31 90 LYS A N 1
ATOM 705 C CA . LYS A 1 90 ? -16.934 -16.378 15.524 1.00 60.31 90 LYS A CA 1
ATOM 706 C C . LYS A 1 90 ? -15.623 -17.112 15.784 1.00 60.31 90 LYS A C 1
ATOM 708 O O . LYS A 1 90 ? -14.722 -17.046 14.939 1.00 60.31 90 LYS A O 1
ATOM 713 N N . GLU A 1 91 ? -15.551 -17.790 16.930 1.00 56.41 91 GLU A N 1
ATOM 714 C CA . GLU A 1 91 ? -14.527 -18.779 17.285 1.00 56.41 91 GLU A CA 1
ATOM 715 C C . GLU A 1 91 ? -14.472 -19.849 16.190 1.00 56.41 91 GLU A C 1
ATOM 717 O O . GLU A 1 91 ? -15.147 -20.870 16.207 1.00 56.41 91 GLU A O 1
ATOM 722 N N . SER A 1 92 ? -13.726 -19.543 15.148 1.00 61.41 92 SER A N 1
ATOM 723 C CA . SER A 1 92 ? -13.367 -20.437 14.064 1.00 61.41 92 SER A CA 1
ATOM 724 C C . SER A 1 92 ? -11.861 -20.543 14.142 1.00 61.41 92 SER A C 1
ATOM 726 O O . SER A 1 92 ? -11.205 -19.548 14.463 1.00 61.41 92 SER A O 1
ATOM 728 N N . ASP A 1 93 ? -11.337 -21.741 13.893 1.00 65.12 93 ASP A N 1
ATOM 729 C CA . ASP A 1 93 ? -9.903 -21.998 13.930 1.00 65.12 93 ASP A CA 1
ATOM 730 C C . ASP A 1 93 ? -9.168 -20.938 13.101 1.00 65.12 93 ASP A C 1
ATOM 732 O O . ASP A 1 93 ? -9.295 -20.870 11.874 1.00 65.12 93 ASP A O 1
ATOM 736 N N . ASP A 1 94 ? -8.431 -20.080 13.804 1.00 68.69 94 ASP A N 1
ATOM 737 C CA . ASP A 1 94 ? -7.705 -18.934 13.266 1.00 68.69 94 ASP A CA 1
ATOM 738 C C . ASP A 1 94 ? -6.709 -19.362 12.171 1.00 68.69 94 ASP A C 1
ATOM 740 O O . ASP A 1 94 ? -6.407 -18.594 11.256 1.00 68.69 94 ASP A O 1
ATOM 744 N N . ARG A 1 95 ? -6.281 -20.636 12.186 1.00 70.62 95 ARG A N 1
ATOM 745 C CA . ARG A 1 95 ? -5.400 -21.229 11.168 1.00 70.62 95 ARG A CA 1
ATOM 746 C C . ARG A 1 95 ? -6.047 -21.402 9.796 1.00 70.62 95 ARG A C 1
ATOM 748 O O . ARG A 1 95 ? -5.330 -21.507 8.807 1.00 70.62 95 ARG A O 1
ATOM 755 N N . SER A 1 96 ? -7.375 -21.440 9.715 1.00 75.50 96 SER A N 1
ATOM 756 C CA . SER A 1 96 ? -8.100 -21.657 8.454 1.00 75.50 96 SER A CA 1
ATOM 757 C C . SER A 1 96 ? -8.344 -20.372 7.653 1.00 75.50 96 SER A C 1
ATOM 759 O O . SER A 1 96 ? -8.770 -20.430 6.498 1.00 75.50 96 SER A O 1
ATOM 761 N N . LYS A 1 97 ? -8.088 -19.200 8.248 1.00 79.88 97 LYS A N 1
ATOM 762 C CA . LYS A 1 97 ? -8.395 -17.906 7.633 1.00 79.88 97 LYS A CA 1
ATOM 763 C C . LYS A 1 97 ? -7.279 -17.456 6.694 1.00 79.88 97 LYS A C 1
ATOM 765 O O . LYS A 1 97 ? -6.103 -17.445 7.053 1.00 79.88 97 LYS A O 1
ATOM 770 N N . PHE A 1 98 ? -7.663 -17.003 5.503 1.00 84.12 98 PHE A N 1
ATOM 771 C CA . PHE A 1 98 ? -6.751 -16.307 4.601 1.00 84.12 98 PHE A CA 1
ATOM 772 C C . PHE A 1 98 ? -6.403 -14.927 5.173 1.00 84.12 98 PHE A C 1
ATOM 774 O O . PHE A 1 98 ? -7.297 -14.182 5.579 1.00 84.12 98 PHE A O 1
ATOM 781 N N . ARG A 1 99 ? -5.110 -14.589 5.208 1.00 88.88 99 ARG A N 1
ATOM 782 C CA . ARG A 1 99 ? -4.604 -13.334 5.778 1.00 88.88 99 ARG A CA 1
ATOM 783 C C . ARG A 1 99 ? -4.004 -12.463 4.688 1.00 88.88 99 ARG A C 1
ATOM 785 O O . ARG A 1 99 ? -3.191 -12.929 3.896 1.00 88.88 99 ARG A O 1
ATOM 792 N N . ILE A 1 100 ? -4.394 -11.195 4.693 1.00 92.12 100 ILE A N 1
ATOM 793 C CA . ILE A 1 100 ? -3.857 -10.160 3.814 1.00 92.12 100 ILE A CA 1
ATOM 794 C C . ILE A 1 100 ? -3.250 -9.093 4.715 1.00 92.12 100 ILE A C 1
ATOM 796 O O . ILE A 1 100 ? -3.919 -8.609 5.625 1.00 92.12 100 ILE A O 1
ATOM 800 N N . LEU A 1 101 ? -1.994 -8.738 4.454 1.00 95.62 101 LEU A N 1
ATOM 801 C CA . LEU A 1 101 ? -1.337 -7.600 5.084 1.00 95.62 101 LEU A CA 1
ATOM 802 C C . LEU A 1 101 ? -1.260 -6.463 4.069 1.00 95.62 101 LEU A C 1
ATOM 804 O O . LEU A 1 101 ? -0.738 -6.654 2.973 1.00 95.62 101 LEU A O 1
ATOM 808 N N . LEU A 1 102 ? -1.754 -5.290 4.454 1.00 96.56 102 LEU A N 1
ATOM 809 C CA . LEU A 1 102 ? -1.622 -4.057 3.688 1.00 96.56 102 LEU A CA 1
ATOM 810 C C . LEU A 1 102 ? -0.799 -3.068 4.518 1.00 96.56 102 LEU A C 1
ATOM 812 O O . LEU A 1 102 ? -1.110 -2.833 5.683 1.00 96.56 102 LEU A O 1
ATOM 816 N N . SER A 1 103 ? 0.260 -2.515 3.928 1.00 96.44 103 SER A N 1
ATOM 817 C CA . SER A 1 103 ? 1.134 -1.522 4.557 1.00 96.44 103 SER A CA 1
ATOM 818 C C . SER A 1 103 ? 1.043 -0.219 3.770 1.00 96.44 103 SER A C 1
ATOM 820 O O . SER A 1 103 ? 1.148 -0.230 2.546 1.00 96.44 103 SER A O 1
ATOM 822 N N . PHE A 1 104 ? 0.834 0.889 4.475 1.00 96.69 104 PHE A N 1
ATOM 823 C CA . PHE A 1 104 ? 0.651 2.223 3.903 1.00 96.69 104 PHE A CA 1
ATOM 824 C C . PHE A 1 104 ? 1.619 3.210 4.559 1.00 96.69 104 PHE A C 1
ATOM 826 O O . PHE A 1 104 ? 2.133 2.940 5.644 1.00 96.69 104 PHE A O 1
ATOM 833 N N . GLY A 1 105 ? 1.871 4.352 3.914 1.00 95.56 105 GLY A N 1
ATOM 834 C CA . GLY A 1 105 ? 2.715 5.404 4.483 1.00 95.56 105 GLY A CA 1
ATOM 835 C C . GLY A 1 105 ? 4.207 5.065 4.570 1.00 95.56 105 GLY A C 1
ATOM 836 O O . GLY A 1 105 ? 4.913 5.680 5.364 1.00 95.56 105 GLY A O 1
ATOM 837 N N . GLN A 1 106 ? 4.717 4.116 3.770 1.00 94.00 106 GLN A N 1
ATOM 838 C CA . GLN A 1 106 ? 6.159 3.806 3.749 1.00 94.00 106 GLN A CA 1
ATOM 839 C C . GLN A 1 106 ? 7.005 4.995 3.263 1.00 94.00 106 GLN A C 1
ATOM 841 O O . GLN A 1 106 ? 8.126 5.196 3.730 1.00 94.00 106 GLN A O 1
ATOM 846 N N . HIS A 1 107 ? 6.454 5.826 2.375 1.00 94.19 107 HIS A N 1
ATOM 847 C CA . HIS A 1 107 ? 7.046 7.096 1.971 1.00 94.19 107 HIS A CA 1
ATOM 848 C C . HIS A 1 107 ? 6.247 8.266 2.554 1.00 94.19 107 HIS A C 1
ATOM 850 O O . HIS A 1 107 ? 5.109 8.509 2.163 1.00 94.19 107 HIS A O 1
ATOM 856 N N . GLY A 1 108 ? 6.867 9.067 3.427 1.00 93.19 108 GLY A N 1
ATOM 857 C CA . GLY A 1 108 ? 6.179 10.166 4.126 1.00 93.19 108 GLY A CA 1
ATOM 858 C C . GLY A 1 108 ? 5.648 11.305 3.241 1.00 93.19 108 GLY A C 1
ATOM 859 O O . GLY A 1 108 ? 4.903 12.149 3.723 1.00 93.19 108 GLY A O 1
ATOM 860 N N . ARG A 1 109 ? 6.020 11.344 1.954 1.00 93.12 109 ARG A N 1
ATOM 861 C CA . ARG A 1 109 ? 5.525 12.324 0.966 1.00 93.12 109 ARG A CA 1
ATOM 862 C C . ARG A 1 109 ? 4.313 11.832 0.162 1.00 93.12 109 ARG A C 1
ATOM 864 O O . ARG A 1 109 ? 3.730 12.622 -0.571 1.00 93.12 109 ARG A O 1
ATOM 871 N N . GLU A 1 110 ? 3.958 10.553 0.269 1.00 94.62 110 GLU A N 1
ATOM 872 C CA . GLU A 1 110 ? 2.842 9.906 -0.439 1.00 94.62 110 GLU A CA 1
ATOM 873 C C . GLU A 1 110 ? 1.636 9.785 0.510 1.00 94.62 110 GLU A C 1
ATOM 875 O O . GLU A 1 110 ? 1.202 8.691 0.878 1.00 94.62 110 GLU A O 1
ATOM 880 N N . LEU A 1 111 ? 1.115 10.934 0.950 1.00 95.12 111 LEU A N 1
ATOM 881 C CA . LEU A 1 111 ? 0.067 11.059 1.972 1.00 95.12 111 LEU A CA 1
ATOM 882 C C . LEU A 1 111 ? -1.232 10.359 1.553 1.00 95.12 111 LEU A C 1
ATOM 884 O O . LEU A 1 111 ? -1.939 9.802 2.387 1.00 95.12 111 LEU A O 1
ATOM 888 N N . ILE A 1 112 ? -1.526 10.310 0.252 1.00 93.44 112 ILE A N 1
ATOM 889 C CA . ILE A 1 112 ? -2.701 9.606 -0.282 1.00 93.44 112 ILE A CA 1
ATOM 890 C C . ILE A 1 112 ? -2.767 8.130 0.139 1.00 93.44 112 ILE A C 1
ATOM 892 O O . ILE A 1 112 ? -3.854 7.564 0.255 1.00 93.44 112 ILE A O 1
ATOM 896 N N . THR A 1 113 ? -1.624 7.497 0.419 1.00 95.69 113 THR A N 1
ATOM 897 C CA . THR A 1 113 ? -1.584 6.091 0.842 1.00 95.69 113 THR A CA 1
ATOM 898 C C . THR A 1 113 ? -2.228 5.885 2.211 1.00 95.69 113 THR A C 1
ATOM 900 O O . THR A 1 113 ? -2.946 4.906 2.405 1.00 95.69 113 THR A O 1
ATOM 903 N N . THR A 1 114 ? -2.034 6.807 3.154 1.00 96.69 114 THR A N 1
ATOM 904 C CA . THR A 1 114 ? -2.626 6.701 4.491 1.00 96.69 114 THR A CA 1
ATOM 905 C C . THR A 1 114 ? -4.106 7.067 4.493 1.00 96.69 114 THR A C 1
ATOM 907 O O . THR A 1 114 ? -4.890 6.429 5.194 1.00 96.69 114 THR A O 1
ATOM 910 N N . GLU A 1 115 ? -4.516 8.003 3.636 1.00 96.31 115 GLU A N 1
ATOM 911 C CA . GLU A 1 115 ? -5.938 8.307 3.421 1.00 96.31 115 GLU A CA 1
ATOM 912 C C . GLU A 1 115 ? -6.678 7.121 2.792 1.00 96.31 115 GLU A C 1
ATOM 914 O O . GLU A 1 115 ? -7.793 6.777 3.192 1.00 96.31 115 GLU A O 1
ATOM 919 N N . LEU A 1 116 ? -6.034 6.416 1.853 1.00 94.62 116 LEU A N 1
ATOM 920 C CA . LEU A 1 116 ? -6.565 5.174 1.298 1.00 94.62 116 LEU A CA 1
ATOM 921 C C . LEU A 1 116 ? -6.733 4.097 2.381 1.00 94.62 116 LEU A C 1
ATOM 923 O O . LEU A 1 116 ? -7.738 3.384 2.374 1.00 94.62 116 LEU A O 1
ATOM 927 N N . ALA A 1 117 ? -5.794 3.993 3.327 1.00 96.75 117 ALA A N 1
ATOM 928 C CA . ALA A 1 117 ? -5.901 3.061 4.448 1.00 96.75 117 ALA A CA 1
ATOM 929 C C . ALA A 1 117 ? -7.153 3.344 5.296 1.00 96.75 117 ALA A C 1
ATOM 931 O O . ALA A 1 117 ? -7.958 2.437 5.531 1.00 96.75 117 ALA A O 1
ATOM 932 N N . LEU A 1 118 ? -7.364 4.607 5.685 1.00 97.31 118 LEU A N 1
ATOM 933 C CA . LEU A 1 118 ? -8.553 5.030 6.429 1.00 97.31 118 LEU A CA 1
ATOM 934 C C . LEU A 1 118 ? -9.840 4.775 5.630 1.00 97.31 118 LEU A C 1
ATOM 936 O O . LEU A 1 118 ? -10.828 4.277 6.178 1.00 97.31 118 LEU A O 1
ATOM 940 N N . ARG A 1 119 ? -9.828 5.045 4.319 1.00 95.00 119 ARG A N 1
ATOM 941 C CA . ARG A 1 119 ? -10.973 4.790 3.435 1.00 95.00 119 ARG A CA 1
ATOM 942 C C . ARG A 1 119 ? -11.328 3.307 3.361 1.00 95.00 119 ARG A C 1
ATOM 944 O O . ARG A 1 119 ? -12.508 2.966 3.431 1.00 95.00 119 ARG A O 1
ATOM 951 N N . ILE A 1 120 ? -10.336 2.425 3.239 1.00 94.94 120 ILE A N 1
ATOM 952 C CA . ILE A 1 120 ? -10.546 0.971 3.234 1.00 94.94 120 ILE A CA 1
ATOM 953 C C . ILE A 1 120 ? -11.170 0.525 4.556 1.00 94.94 120 ILE A C 1
ATOM 955 O O . ILE A 1 120 ? -12.180 -0.175 4.532 1.00 94.94 120 ILE A O 1
ATOM 959 N N . LEU A 1 121 ? -10.624 0.961 5.695 1.00 96.38 121 LEU A N 1
ATOM 960 C CA . LEU A 1 121 ? -11.181 0.631 7.010 1.00 96.38 121 LEU A CA 1
ATOM 961 C C . LEU A 1 121 ? -12.630 1.113 7.143 1.00 96.38 121 LEU A C 1
ATOM 963 O O . LEU A 1 121 ? -13.493 0.347 7.560 1.00 96.38 121 LEU A O 1
ATOM 967 N N . SER A 1 122 ? -12.916 2.340 6.707 1.00 96.19 122 SER A N 1
ATOM 968 C CA . SER A 1 122 ? -14.267 2.913 6.741 1.00 96.19 122 SER A CA 1
ATOM 969 C C . SER A 1 122 ? -15.262 2.114 5.891 1.00 96.19 122 SER A C 1
ATOM 971 O O . SER A 1 122 ? -16.414 1.943 6.284 1.00 96.19 122 SER A O 1
ATOM 973 N N . ILE A 1 123 ? -14.825 1.586 4.740 1.00 93.44 123 ILE A N 1
ATOM 974 C CA . ILE A 1 123 ? -15.648 0.715 3.886 1.00 93.44 123 ILE A CA 1
ATOM 975 C C . ILE A 1 123 ? -15.867 -0.656 4.528 1.00 93.44 123 ILE A C 1
ATOM 977 O O . ILE A 1 123 ? -16.985 -1.166 4.523 1.00 93.44 123 ILE A O 1
ATOM 981 N N . LEU A 1 124 ? -14.819 -1.258 5.093 1.00 91.56 124 LEU A N 1
ATOM 982 C CA . LEU A 1 124 ? -14.906 -2.558 5.765 1.00 91.56 124 LEU A CA 1
ATOM 983 C C . LEU A 1 124 ? -15.807 -2.515 7.010 1.00 91.56 124 LEU A C 1
ATOM 985 O O . LEU A 1 124 ? -16.455 -3.514 7.333 1.00 91.56 124 LEU A O 1
ATOM 989 N N . SER A 1 125 ? -15.879 -1.356 7.664 1.00 93.56 125 SER A N 1
ATOM 990 C CA . SER A 1 125 ? -16.789 -1.068 8.776 1.00 93.56 125 SER A CA 1
ATOM 991 C C . SER A 1 125 ? -18.189 -0.626 8.341 1.00 93.56 125 SER A C 1
ATOM 993 O O . SER A 1 125 ? -19.043 -0.432 9.198 1.00 93.56 125 SER A O 1
ATOM 995 N N . GLU A 1 126 ? -18.455 -0.521 7.034 1.00 93.69 126 GLU A N 1
ATOM 996 C CA . GLU A 1 126 ? -19.745 -0.103 6.455 1.00 93.69 126 GLU A CA 1
ATOM 997 C C . GLU A 1 126 ? -20.147 1.354 6.766 1.00 93.69 126 GLU A C 1
ATOM 999 O O . GLU A 1 126 ? -21.318 1.712 6.668 1.00 93.69 126 GLU A O 1
ATOM 1004 N N . GLU A 1 127 ? -19.190 2.224 7.096 1.00 94.69 127 GLU A N 1
ATOM 1005 C CA . GLU A 1 127 ? -19.445 3.663 7.280 1.00 94.69 127 GLU A CA 1
ATOM 1006 C C . GLU A 1 127 ? -19.352 4.457 5.982 1.00 94.69 127 GLU A C 1
ATOM 1008 O O . GLU A 1 127 ? -19.981 5.501 5.817 1.00 94.69 127 GLU A O 1
ATOM 1013 N N . GLN A 1 128 ? -18.545 3.961 5.048 1.00 91.94 128 GLN A N 1
ATOM 1014 C CA . GLN A 1 128 ? -18.404 4.534 3.722 1.00 91.94 128 GLN A CA 1
ATOM 1015 C C . GLN A 1 128 ? -18.629 3.466 2.665 1.00 91.94 128 GLN A C 1
ATOM 1017 O O . GLN A 1 128 ? -18.395 2.279 2.868 1.00 91.94 128 GLN A O 1
ATOM 1022 N N . PHE A 1 129 ? -19.054 3.905 1.488 1.00 87.44 129 PHE A N 1
ATOM 1023 C CA . PHE A 1 129 ? -19.328 3.018 0.369 1.00 87.44 129 PHE A CA 1
ATOM 1024 C C . PHE A 1 129 ? -18.506 3.440 -0.844 1.00 87.44 129 PHE A C 1
ATOM 1026 O O . PHE A 1 129 ? -18.084 4.598 -0.976 1.00 87.44 129 PHE A O 1
ATOM 1033 N N . LEU A 1 130 ? -18.243 2.480 -1.729 1.00 81.38 130 LEU A N 1
ATOM 1034 C CA . LEU A 1 130 ? -17.603 2.771 -3.004 1.00 81.38 130 LEU A CA 1
ATOM 1035 C C . LEU A 1 130 ? -18.560 3.620 -3.855 1.00 81.38 130 LEU A C 1
ATOM 1037 O O . LEU A 1 130 ? -19.725 3.240 -4.016 1.00 81.38 130 LEU A O 1
ATOM 1041 N N . PRO A 1 131 ? -18.105 4.763 -4.394 1.00 75.25 131 PRO A N 1
ATOM 1042 C CA . PRO A 1 131 ? -18.943 5.575 -5.258 1.00 75.25 131 PRO A CA 1
ATOM 1043 C C . PRO A 1 131 ? -19.297 4.786 -6.523 1.00 75.25 131 PRO A C 1
ATOM 1045 O O . PRO A 1 131 ? -18.459 4.090 -7.100 1.00 75.25 131 PRO A O 1
ATOM 1048 N N . LYS A 1 132 ? -20.542 4.916 -6.995 1.00 72.12 132 LYS A N 1
ATOM 1049 C CA . LYS A 1 132 ? -20.898 4.461 -8.343 1.00 72.12 132 LYS A CA 1
ATOM 1050 C C . LYS A 1 132 ? -20.255 5.420 -9.337 1.00 72.12 132 LYS A C 1
ATOM 1052 O O . LYS A 1 132 ? -20.720 6.545 -9.490 1.00 72.12 132 LYS A O 1
ATOM 1057 N N . MET A 1 133 ? -19.187 4.985 -9.994 1.00 68.88 133 MET A N 1
ATOM 1058 C CA . MET A 1 133 ? -18.470 5.804 -10.967 1.00 68.88 133 MET A CA 1
ATOM 1059 C C . MET A 1 133 ? -18.815 5.355 -12.385 1.00 68.88 133 MET A C 1
ATOM 1061 O O . MET A 1 133 ? -18.765 4.164 -12.694 1.00 68.88 133 MET A O 1
ATOM 1065 N N . ASN A 1 134 ? -19.213 6.294 -13.247 1.00 78.38 134 ASN A N 1
ATOM 1066 C CA . ASN A 1 134 ? -19.453 5.989 -14.656 1.00 78.38 134 ASN A CA 1
ATOM 1067 C C . ASN A 1 134 ? -18.127 5.985 -15.440 1.00 78.38 134 ASN A C 1
ATOM 1069 O O . ASN A 1 134 ? -17.129 6.562 -15.002 1.00 78.38 134 ASN A O 1
ATOM 1073 N N . ARG A 1 135 ? -18.130 5.343 -16.614 1.00 72.56 135 ARG A N 1
ATOM 1074 C CA . ARG A 1 135 ? -16.927 5.153 -17.436 1.00 72.56 135 ARG A CA 1
ATOM 1075 C C . ARG A 1 135 ? -16.275 6.468 -17.874 1.00 72.56 135 ARG A C 1
ATOM 1077 O O . ARG A 1 135 ? -15.064 6.575 -17.798 1.00 72.56 135 ARG A O 1
ATOM 1084 N N . ALA A 1 136 ? -17.058 7.477 -18.256 1.00 77.25 136 ALA A N 1
ATOM 1085 C CA . ALA A 1 136 ? -16.521 8.756 -18.725 1.00 77.25 136 ALA A CA 1
ATOM 1086 C C . ALA A 1 136 ? -15.812 9.541 -17.606 1.00 77.25 136 ALA A C 1
ATOM 1088 O O . ALA A 1 136 ? -14.750 10.121 -17.822 1.00 77.25 136 ALA A O 1
ATOM 1089 N N . THR A 1 137 ? -16.373 9.536 -16.393 1.00 74.00 137 THR A N 1
ATOM 1090 C CA . THR A 1 137 ? -15.735 10.135 -15.213 1.00 74.00 137 THR A CA 1
ATOM 1091 C C . THR A 1 137 ? -14.466 9.374 -14.831 1.00 74.00 137 THR A C 1
ATOM 1093 O O . THR A 1 137 ? -13.467 10.004 -14.494 1.00 74.00 137 THR A O 1
ATOM 1096 N N . LEU A 1 138 ? -14.484 8.038 -14.922 1.00 70.38 138 LEU A N 1
ATOM 1097 C CA . LEU A 1 138 ? -13.301 7.207 -14.699 1.00 70.38 138 LEU A CA 1
ATOM 1098 C C . LEU A 1 138 ? -12.202 7.510 -15.707 1.00 70.38 138 LEU A C 1
ATOM 1100 O O . LEU A 1 138 ? -11.108 7.834 -15.270 1.00 70.38 138 LEU A O 1
ATOM 1104 N N . ASP A 1 139 ? -12.501 7.504 -17.002 1.00 68.81 139 ASP A N 1
ATOM 1105 C CA . ASP A 1 139 ? -11.533 7.820 -18.054 1.00 68.81 139 ASP A CA 1
ATOM 1106 C C . ASP A 1 139 ? -10.936 9.226 -17.849 1.00 68.81 139 ASP A C 1
ATOM 1108 O O . ASP A 1 139 ? -9.720 9.383 -17.864 1.00 68.81 139 ASP A O 1
ATOM 1112 N N . SER A 1 140 ? -11.756 10.234 -17.522 1.00 70.38 140 SER A N 1
ATOM 1113 C CA . SER A 1 140 ? -11.265 11.600 -17.274 1.00 70.38 140 SER A CA 1
ATOM 1114 C C . SER A 1 140 ? -10.370 11.728 -16.034 1.00 70.38 140 SER A C 1
ATOM 1116 O O . SER A 1 140 ? -9.426 12.521 -16.045 1.00 70.38 140 SER A O 1
ATOM 1118 N N . ILE A 1 141 ? -10.663 10.983 -14.961 1.00 66.94 141 ILE A N 1
ATOM 1119 C CA . ILE A 1 141 ? -9.809 10.932 -13.764 1.00 66.94 141 ILE A CA 1
ATOM 1120 C C . ILE A 1 141 ? -8.521 10.194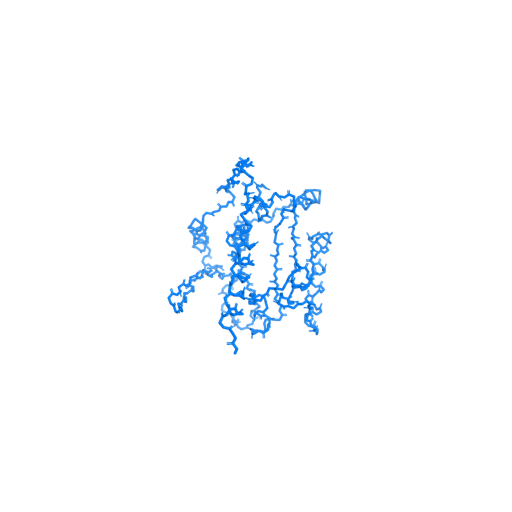 -14.090 1.00 66.94 141 ILE A C 1
ATOM 1122 O O . ILE A 1 141 ? -7.438 10.675 -13.790 1.00 66.94 141 ILE A O 1
ATOM 1126 N N . LEU A 1 142 ? -8.634 9.049 -14.748 1.00 65.62 142 LEU A N 1
ATOM 1127 C CA . LEU A 1 142 ? -7.519 8.214 -15.139 1.00 65.62 142 LEU A CA 1
ATOM 1128 C C . LEU A 1 142 ? -6.565 8.949 -16.092 1.00 65.62 142 LEU A C 1
ATOM 1130 O O . LEU A 1 142 ? -5.359 8.870 -15.895 1.00 65.62 142 LEU A O 1
ATOM 1134 N N . ASP A 1 143 ? -7.043 9.737 -17.049 1.00 66.06 143 ASP A N 1
ATOM 1135 C CA . ASP A 1 143 ? -6.182 10.559 -17.915 1.00 66.06 143 ASP A CA 1
ATOM 1136 C C . ASP A 1 143 ? -5.359 11.602 -17.143 1.00 66.06 143 ASP A C 1
ATOM 1138 O O . ASP A 1 143 ? -4.301 12.029 -17.601 1.00 66.06 143 ASP A O 1
ATOM 1142 N N . LYS A 1 144 ? -5.828 11.992 -15.954 1.00 62.78 144 LYS A N 1
ATOM 1143 C CA . LYS A 1 144 ? -5.163 12.945 -15.055 1.00 62.78 144 LYS A CA 1
ATOM 1144 C C . LYS A 1 144 ? -4.406 12.265 -13.911 1.00 62.78 144 LYS A C 1
ATOM 1146 O O . LYS A 1 144 ? -3.635 12.927 -13.224 1.00 62.78 144 LYS A O 1
ATOM 1151 N N . VAL A 1 145 ? -4.629 10.967 -13.697 1.00 58.91 145 VAL A N 1
ATOM 1152 C CA . VAL A 1 145 ? -4.101 10.182 -12.579 1.00 58.91 145 VAL A CA 1
ATOM 1153 C C . VAL A 1 145 ? -3.508 8.885 -13.098 1.00 58.91 145 VAL A C 1
ATOM 1155 O O . VAL A 1 145 ? -4.206 7.984 -13.574 1.00 58.91 145 VAL A O 1
ATOM 1158 N N . ILE A 1 146 ? -2.204 8.735 -12.918 1.00 57.34 146 ILE A N 1
ATOM 1159 C CA . ILE A 1 146 ? -1.573 7.443 -13.119 1.00 57.34 146 ILE A CA 1
ATOM 1160 C C . ILE A 1 146 ? -1.715 6.674 -11.800 1.00 57.34 146 ILE A C 1
ATOM 1162 O O . ILE A 1 146 ? -1.013 6.977 -10.836 1.00 57.34 146 ILE A O 1
ATOM 1166 N N . ILE A 1 147 ? -2.586 5.654 -11.753 1.00 65.81 147 ILE A N 1
ATOM 1167 C CA . ILE A 1 147 ? -2.246 4.479 -10.937 1.00 65.81 147 ILE A CA 1
ATOM 1168 C C . ILE A 1 147 ? -0.975 3.960 -11.601 1.00 65.81 147 ILE A C 1
ATOM 1170 O O . ILE A 1 147 ? -1.010 3.406 -12.700 1.00 65.81 147 ILE A O 1
ATOM 1174 N N . LYS A 1 148 ? 0.162 4.335 -11.026 1.00 71.94 148 LYS A N 1
ATOM 1175 C CA . LYS A 1 148 ? 1.447 4.387 -11.717 1.00 71.94 148 LYS A CA 1
ATOM 1176 C C . LYS A 1 148 ? 1.923 2.996 -12.072 1.00 71.94 148 LYS A C 1
ATOM 1178 O O . LYS A 1 148 ? 2.404 2.769 -13.184 1.00 71.94 148 LYS A O 1
ATOM 1183 N N . ALA A 1 149 ? 1.741 2.062 -11.150 1.00 87.88 149 ALA A N 1
ATOM 1184 C CA . ALA A 1 149 ? 2.206 0.714 -11.345 1.00 87.88 149 ALA A CA 1
ATOM 1185 C C . ALA A 1 149 ? 1.609 -0.284 -10.361 1.00 87.88 149 ALA A C 1
ATOM 1187 O O . ALA A 1 149 ? 1.279 0.049 -9.224 1.00 87.88 149 ALA A O 1
ATOM 1188 N N . LEU A 1 150 ? 1.550 -1.534 -10.808 1.00 92.81 150 LEU A N 1
ATOM 1189 C CA . LEU A 1 150 ? 1.271 -2.696 -9.982 1.00 92.81 150 LEU A CA 1
ATOM 1190 C C . LEU A 1 150 ? 2.462 -3.643 -10.123 1.00 92.81 150 LEU A C 1
ATOM 1192 O O . LEU A 1 150 ? 2.609 -4.330 -11.137 1.00 92.81 150 LEU A O 1
ATOM 1196 N N . PHE A 1 151 ? 3.335 -3.655 -9.127 1.00 95.06 151 PHE A N 1
ATOM 1197 C CA . PHE A 1 151 ? 4.536 -4.472 -9.153 1.00 95.06 151 PHE A CA 1
ATOM 1198 C C . PHE A 1 151 ? 4.348 -5.774 -8.392 1.00 95.06 151 PHE A C 1
ATOM 1200 O O . PHE A 1 151 ? 3.662 -5.847 -7.372 1.00 95.06 151 PHE A O 1
ATOM 1207 N N . MET A 1 152 ? 5.018 -6.796 -8.900 1.00 95.88 152 MET A N 1
ATOM 1208 C CA . MET A 1 152 ? 5.399 -7.992 -8.165 1.00 95.88 152 MET A CA 1
ATOM 1209 C C . MET A 1 152 ? 6.920 -7.947 -7.951 1.00 95.88 152 MET A C 1
ATOM 1211 O O . MET A 1 152 ? 7.593 -7.131 -8.590 1.00 95.88 152 MET A O 1
ATOM 1215 N N . PRO A 1 153 ? 7.494 -8.813 -7.100 1.00 96.69 153 PRO A N 1
ATOM 1216 C CA . PRO A 1 153 ? 8.941 -8.945 -7.022 1.00 96.69 153 PRO A CA 1
ATOM 1217 C C . PRO A 1 153 ? 9.580 -9.156 -8.415 1.00 96.69 153 PRO A C 1
ATOM 1219 O O . PRO A 1 153 ? 8.926 -9.611 -9.355 1.00 96.69 153 PRO A O 1
ATOM 1222 N N . TYR A 1 154 ? 10.859 -8.860 -8.617 1.00 96.38 154 TYR A N 1
ATOM 1223 C CA . TYR A 1 154 ? 11.773 -8.265 -7.644 1.00 96.38 154 TYR A CA 1
ATOM 1224 C C . TYR A 1 154 ? 11.929 -6.757 -7.830 1.00 96.38 154 TYR A C 1
ATOM 1226 O O . TYR A 1 154 ? 11.928 -6.267 -8.958 1.00 96.38 154 TYR A O 1
ATOM 1234 N N . ASP A 1 155 ? 12.158 -6.037 -6.740 1.00 96.50 155 ASP A N 1
ATOM 1235 C CA . ASP A 1 155 ? 12.598 -4.641 -6.774 1.00 96.50 155 ASP A CA 1
ATOM 1236 C C . ASP A 1 155 ? 14.131 -4.541 -6.879 1.00 96.50 155 ASP A C 1
ATOM 1238 O O . ASP A 1 155 ? 14.670 -3.682 -7.578 1.00 96.50 155 ASP A O 1
ATOM 1242 N N . HIS A 1 156 ? 14.852 -5.473 -6.246 1.00 96.06 156 HIS A N 1
ATOM 1243 C CA . HIS A 1 156 ? 16.320 -5.513 -6.234 1.00 96.06 156 HIS A CA 1
ATOM 1244 C C . HIS A 1 156 ? 16.953 -6.227 -7.440 1.00 96.06 156 HIS A C 1
ATOM 1246 O O . HIS A 1 156 ? 18.179 -6.325 -7.527 1.00 96.06 156 HIS A O 1
ATOM 1252 N N . LYS A 1 157 ? 16.141 -6.763 -8.359 1.00 95.06 157 LYS A N 1
ATOM 1253 C CA . LYS A 1 157 ? 16.590 -7.425 -9.594 1.00 95.06 157 LYS A CA 1
ATOM 1254 C C . LYS A 1 157 ? 15.710 -6.992 -10.758 1.00 95.06 157 LYS A C 1
ATOM 1256 O O . LYS A 1 157 ? 14.513 -6.805 -10.590 1.00 95.06 157 LYS A O 1
ATOM 1261 N N . ASN A 1 158 ? 16.287 -6.941 -11.954 1.00 94.81 158 ASN A N 1
ATOM 1262 C CA . ASN A 1 158 ? 15.551 -6.729 -13.202 1.00 94.81 158 ASN A CA 1
ATOM 1263 C C . ASN A 1 158 ? 15.006 -8.060 -13.762 1.00 94.81 158 ASN A C 1
ATOM 1265 O O . ASN A 1 158 ? 15.281 -8.430 -14.899 1.00 94.81 158 ASN A O 1
ATOM 1269 N N . VAL A 1 159 ? 14.314 -8.836 -12.926 1.00 94.50 159 VAL A N 1
ATOM 1270 C CA . VAL A 1 159 ? 13.633 -10.078 -13.326 1.00 94.50 159 VAL A CA 1
ATOM 1271 C C . VAL A 1 159 ? 12.395 -10.284 -12.461 1.00 94.50 159 VAL A C 1
ATOM 1273 O O . VAL A 1 159 ? 12.386 -9.945 -11.276 1.00 94.50 159 VAL A O 1
ATOM 1276 N N . THR A 1 160 ? 11.355 -10.883 -13.035 1.00 95.06 160 THR A N 1
ATOM 1277 C CA . THR A 1 160 ? 10.226 -11.413 -12.261 1.00 95.06 160 THR A CA 1
ATOM 1278 C C . THR A 1 160 ? 10.546 -12.822 -11.760 1.00 95.06 160 THR A C 1
ATOM 1280 O O . THR A 1 160 ? 11.202 -13.570 -12.488 1.00 95.06 160 THR A O 1
ATOM 1283 N N . PRO A 1 161 ? 10.060 -13.232 -10.577 1.00 95.06 161 PRO A N 1
ATOM 1284 C CA . PRO A 1 161 ? 10.147 -14.607 -10.125 1.00 95.06 161 PRO A CA 1
ATOM 1285 C C . PRO A 1 161 ? 9.545 -15.595 -11.124 1.00 95.06 161 PRO A C 1
ATOM 1287 O O . PRO A 1 161 ? 8.610 -15.281 -11.864 1.00 95.06 161 PRO A O 1
ATOM 1290 N N . GLU A 1 162 ? 10.065 -16.816 -11.095 1.00 93.12 162 GLU A N 1
ATOM 1291 C CA . GLU A 1 162 ? 9.596 -17.927 -11.917 1.00 93.12 162 GLU A CA 1
ATOM 1292 C C . GLU A 1 162 ? 8.709 -18.891 -11.112 1.00 93.12 162 GLU A C 1
ATOM 1294 O O . GLU A 1 162 ? 8.616 -18.826 -9.884 1.00 93.12 162 GLU A O 1
ATOM 1299 N N . GLY A 1 163 ? 8.047 -19.812 -11.815 1.00 93.44 163 GLY A N 1
ATOM 1300 C CA . GLY A 1 163 ? 7.209 -20.854 -11.222 1.00 93.44 163 GLY A CA 1
ATOM 1301 C C . GLY A 1 163 ? 5.708 -20.560 -11.261 1.00 93.44 163 GLY A C 1
ATOM 1302 O O . GLY A 1 163 ? 5.250 -19.480 -11.638 1.00 93.44 163 GLY A O 1
ATOM 1303 N N . LEU A 1 164 ? 4.917 -21.566 -10.875 1.00 94.12 164 LEU A N 1
ATOM 1304 C CA . LEU A 1 164 ? 3.458 -21.552 -11.025 1.00 94.12 164 LEU A CA 1
ATOM 1305 C C . LEU A 1 164 ? 2.795 -20.388 -10.276 1.00 94.12 164 LEU A C 1
ATOM 1307 O O . LEU A 1 164 ? 1.903 -19.732 -10.812 1.00 94.12 164 LEU A O 1
ATOM 1311 N N . THR A 1 165 ? 3.228 -20.123 -9.043 1.00 92.69 165 THR A N 1
ATOM 1312 C CA . THR A 1 165 ? 2.675 -19.038 -8.223 1.00 92.69 165 THR A CA 1
ATOM 1313 C C . THR A 1 165 ? 2.983 -17.676 -8.832 1.00 92.69 165 THR A C 1
ATOM 1315 O O . THR A 1 165 ? 2.074 -16.865 -8.987 1.00 92.69 165 THR A O 1
ATOM 1318 N N . ALA A 1 166 ? 4.226 -17.448 -9.260 1.00 93.12 166 ALA A N 1
ATOM 1319 C CA . ALA A 1 166 ? 4.626 -16.198 -9.898 1.00 93.12 166 ALA A CA 1
ATOM 1320 C C . ALA A 1 166 ? 3.864 -15.956 -11.211 1.00 93.12 166 ALA A C 1
ATOM 1322 O O . ALA A 1 166 ? 3.404 -14.846 -11.468 1.00 93.12 166 ALA A O 1
ATOM 1323 N N . HIS A 1 167 ? 3.631 -17.009 -12.002 1.00 94.81 167 HIS A N 1
ATOM 1324 C CA . HIS A 1 167 ? 2.807 -16.914 -13.204 1.00 94.81 167 HIS A CA 1
ATOM 1325 C C . HIS A 1 167 ? 1.358 -16.505 -12.888 1.00 94.81 167 HIS A C 1
ATOM 1327 O O . HIS A 1 167 ? 0.806 -15.631 -13.552 1.00 94.81 167 HIS A O 1
ATOM 1333 N N . ARG A 1 168 ? 0.749 -17.070 -11.835 1.00 95.00 168 ARG A N 1
ATOM 1334 C CA . ARG A 1 168 ? -0.599 -16.675 -11.383 1.00 95.00 168 ARG A CA 1
ATOM 1335 C C . ARG A 1 168 ? -0.652 -15.227 -10.901 1.00 95.00 168 ARG A C 1
ATOM 1337 O O . ARG A 1 168 ? -1.602 -14.522 -11.221 1.00 95.00 168 ARG A O 1
ATOM 1344 N N . VAL A 1 169 ? 0.368 -14.784 -10.166 1.00 94.75 169 VAL A N 1
ATOM 1345 C CA . VAL A 1 169 ? 0.515 -13.390 -9.723 1.00 94.75 169 VAL A CA 1
ATOM 1346 C C . VAL A 1 169 ? 0.590 -12.451 -10.926 1.00 94.75 169 VAL A C 1
ATOM 1348 O O . VAL A 1 169 ? -0.124 -11.453 -10.965 1.00 94.75 169 VAL A O 1
ATOM 1351 N N . LYS A 1 170 ? 1.375 -12.801 -11.949 1.00 95.12 170 LYS A N 1
ATOM 1352 C CA . LYS A 1 170 ? 1.463 -12.022 -13.188 1.00 95.12 170 LYS A CA 1
ATOM 1353 C C . LYS A 1 170 ? 0.117 -11.928 -13.915 1.00 95.12 170 LYS A C 1
ATOM 1355 O O . LYS A 1 170 ? -0.290 -10.828 -14.269 1.00 95.12 170 LYS A O 1
ATOM 1360 N N . LEU A 1 171 ? -0.599 -13.044 -14.078 1.00 96.12 171 LEU A N 1
ATOM 1361 C CA . LEU A 1 171 ? -1.937 -13.051 -14.691 1.00 96.12 171 LEU A CA 1
ATOM 1362 C C . LEU A 1 171 ? -2.939 -12.193 -13.906 1.00 96.12 171 LEU A C 1
ATOM 1364 O O . LEU A 1 171 ? -3.751 -11.486 -14.500 1.00 96.12 171 LEU A O 1
ATOM 1368 N N . LEU A 1 172 ? -2.870 -12.223 -12.572 1.00 94.69 172 LEU A N 1
ATOM 1369 C CA . LEU A 1 172 ? -3.691 -11.360 -11.727 1.00 94.69 172 LEU A CA 1
ATOM 1370 C C . LEU A 1 172 ? -3.386 -9.879 -11.992 1.00 94.69 172 LEU A C 1
ATOM 1372 O O . LEU A 1 172 ? -4.315 -9.094 -12.162 1.00 94.69 172 LEU A O 1
ATOM 1376 N N . LEU A 1 173 ? -2.108 -9.498 -12.068 1.00 94.81 173 LEU A N 1
ATOM 1377 C CA . LEU A 1 173 ? -1.706 -8.126 -12.393 1.00 94.81 173 LEU A CA 1
ATOM 1378 C C . LEU A 1 173 ? -2.156 -7.698 -13.795 1.00 94.81 173 LEU A C 1
ATOM 1380 O O . LEU A 1 173 ? -2.609 -6.568 -13.971 1.00 94.81 173 LEU A O 1
ATOM 1384 N N . GLU A 1 174 ? -2.070 -8.589 -14.783 1.00 95.50 174 GLU A N 1
ATOM 1385 C CA . GLU A 1 174 ? -2.553 -8.342 -16.145 1.00 95.50 174 GLU A CA 1
ATOM 1386 C C . GLU A 1 174 ? -4.065 -8.081 -16.173 1.00 95.50 174 GLU A C 1
ATOM 1388 O O . GLU A 1 174 ? -4.514 -7.118 -16.805 1.00 95.50 174 GLU A O 1
ATOM 1393 N N . GLU A 1 175 ? -4.852 -8.880 -15.447 1.00 94.31 175 GLU A N 1
ATOM 1394 C CA . GLU A 1 175 ? -6.302 -8.692 -15.373 1.00 94.31 175 GLU A CA 1
ATOM 1395 C C . GLU A 1 175 ? -6.669 -7.424 -14.590 1.00 94.31 175 GLU A C 1
ATOM 1397 O O . GLU A 1 175 ? -7.502 -6.646 -15.053 1.00 94.31 175 GLU A O 1
ATOM 1402 N N . LEU A 1 176 ? -5.999 -7.134 -13.468 1.00 90.50 176 LEU A N 1
ATOM 1403 C CA . LEU A 1 176 ? -6.196 -5.882 -12.727 1.00 90.50 176 LEU A CA 1
ATOM 1404 C C . LEU A 1 176 ? -5.883 -4.658 -13.595 1.00 90.50 176 LEU A C 1
ATOM 1406 O O . LEU A 1 176 ? -6.672 -3.714 -13.649 1.00 90.50 176 LEU A O 1
ATOM 1410 N N . ASN A 1 177 ? -4.769 -4.686 -14.328 1.00 91.38 177 ASN A N 1
ATOM 1411 C CA . ASN A 1 177 ? -4.382 -3.605 -15.227 1.00 91.38 177 ASN A CA 1
ATOM 1412 C C . ASN A 1 177 ? -5.426 -3.403 -16.337 1.00 91.38 177 ASN A C 1
ATOM 1414 O O . ASN A 1 177 ? -5.802 -2.278 -16.668 1.00 91.38 177 ASN A O 1
ATOM 1418 N N . LYS A 1 178 ? -5.956 -4.492 -16.895 1.00 90.31 178 LYS A N 1
ATOM 1419 C CA . LYS A 1 178 ? -7.006 -4.440 -17.915 1.00 90.31 178 LYS A CA 1
ATOM 1420 C C . LYS A 1 178 ? -8.320 -3.874 -17.369 1.00 90.31 178 LYS A C 1
ATOM 1422 O O . LYS A 1 178 ? -8.896 -2.993 -18.007 1.00 90.31 178 LYS A O 1
ATOM 1427 N N . VAL A 1 179 ? -8.789 -4.374 -16.225 1.00 85.00 179 VAL A N 1
ATOM 1428 C CA . VAL A 1 179 ? -10.113 -4.050 -15.669 1.00 85.00 179 VAL A CA 1
ATOM 1429 C C . VAL A 1 179 ? -10.134 -2.673 -15.009 1.00 85.00 179 VAL A C 1
ATOM 1431 O O . VAL A 1 179 ? -11.093 -1.929 -15.201 1.00 85.00 179 VAL A O 1
ATOM 1434 N N . HIS A 1 180 ? -9.083 -2.314 -14.267 1.00 82.50 180 HIS A N 1
ATOM 1435 C CA . HIS A 1 180 ? -9.080 -1.124 -13.408 1.00 82.50 180 HIS A CA 1
ATOM 1436 C C . HIS A 1 180 ? -8.152 -0.004 -13.882 1.00 82.50 180 HIS A C 1
ATOM 1438 O O . HIS A 1 180 ? -8.397 1.152 -13.553 1.00 82.50 180 HIS A O 1
ATOM 1444 N N . CYS A 1 181 ? -7.121 -0.312 -14.675 1.00 83.19 181 CYS A N 1
ATOM 1445 C CA . CYS A 1 181 ? -6.194 0.705 -15.181 1.00 83.19 181 CYS A CA 1
ATOM 1446 C C . CYS A 1 181 ? -6.346 0.999 -16.682 1.00 83.19 181 CYS A C 1
ATOM 1448 O O . CYS A 1 181 ? -5.631 1.856 -17.204 1.00 83.19 181 CYS A O 1
ATOM 1450 N N . HIS A 1 182 ? -7.217 0.281 -17.400 1.00 85.25 182 HIS A N 1
ATOM 1451 C CA . HIS A 1 182 ? -7.331 0.336 -18.865 1.00 85.25 182 HIS A CA 1
ATOM 1452 C C . HIS A 1 182 ? -5.999 0.097 -19.592 1.00 85.25 182 HIS A C 1
ATOM 1454 O O . HIS A 1 182 ? -5.703 0.740 -20.596 1.00 85.25 18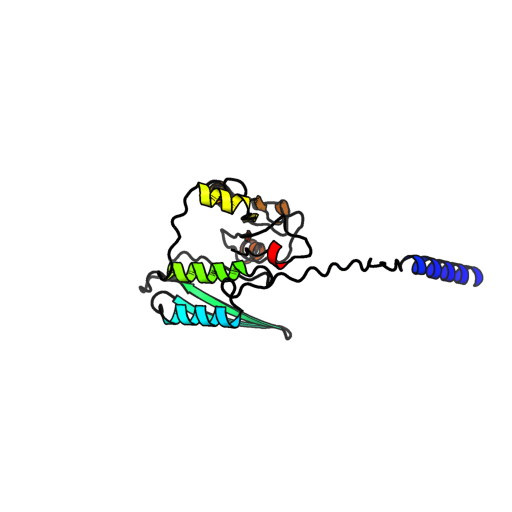2 HIS A O 1
ATOM 1460 N N . LYS A 1 183 ? -5.195 -0.848 -19.086 1.00 88.25 183 LYS A N 1
ATOM 1461 C CA . LYS A 1 183 ? -3.855 -1.192 -19.597 1.00 88.25 183 LYS A CA 1
ATOM 1462 C C . LYS A 1 183 ? -2.819 -0.064 -19.489 1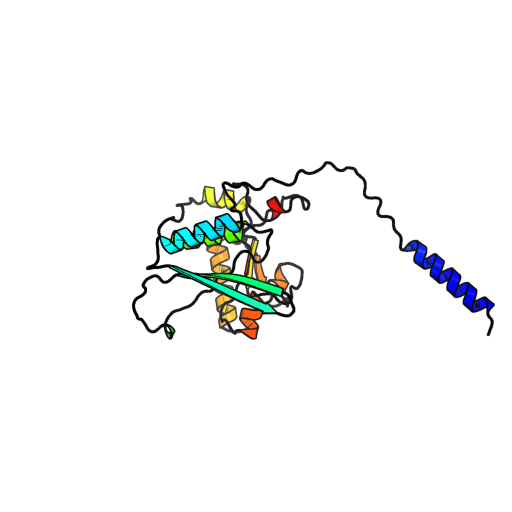.00 88.25 183 LYS A C 1
ATOM 1464 O O . LYS A 1 183 ? -1.813 -0.102 -20.193 1.00 88.25 183 LYS A O 1
ATOM 1469 N N . ARG A 1 184 ? -3.051 0.935 -18.633 1.00 84.56 184 ARG A N 1
ATOM 1470 C CA . ARG A 1 184 ? -2.133 2.070 -18.437 1.00 84.56 184 ARG A CA 1
ATOM 1471 C C . ARG A 1 184 ? -1.197 1.898 -17.242 1.00 84.56 184 ARG A C 1
ATOM 1473 O O . ARG A 1 184 ? -0.204 2.610 -17.168 1.00 84.56 184 ARG A O 1
ATOM 1480 N N . CYS A 1 185 ? -1.481 0.962 -16.332 1.00 88.69 185 CYS A N 1
ATOM 1481 C CA . CYS A 1 185 ? -0.559 0.649 -15.244 1.00 88.69 185 CYS A CA 1
ATOM 1482 C C . CYS A 1 185 ? 0.667 -0.075 -15.807 1.00 88.69 185 CYS A C 1
ATOM 1484 O O . CYS A 1 185 ? 0.549 -0.999 -16.618 1.00 88.69 185 CYS A O 1
ATOM 1486 N N . MET A 1 186 ? 1.845 0.305 -15.329 1.00 90.00 186 MET A N 1
ATOM 1487 C CA . MET A 1 186 ? 3.051 -0.493 -15.504 1.00 90.00 186 MET A CA 1
ATOM 1488 C C . MET A 1 186 ? 2.950 -1.748 -14.627 1.00 90.00 186 MET A C 1
ATOM 1490 O O . MET A 1 186 ? 2.568 -1.649 -13.463 1.00 90.00 186 MET A O 1
ATOM 1494 N N . ILE A 1 187 ? 3.255 -2.927 -15.173 1.00 93.44 187 ILE A N 1
ATOM 1495 C CA . ILE A 1 187 ? 3.209 -4.194 -14.429 1.00 93.44 187 ILE A CA 1
ATOM 1496 C C . ILE A 1 187 ? 4.493 -4.994 -14.621 1.00 93.44 187 ILE A C 1
ATOM 1498 O O . ILE A 1 187 ? 5.086 -4.962 -15.698 1.00 93.44 187 ILE A O 1
ATOM 1502 N N . GLY A 1 188 ? 4.889 -5.751 -13.598 1.00 92.88 188 GLY A N 1
ATOM 1503 C CA . GLY A 1 188 ? 6.080 -6.601 -13.635 1.00 92.88 188 GLY A CA 1
ATOM 1504 C C . GLY A 1 188 ? 6.945 -6.448 -12.391 1.00 92.88 188 GLY A C 1
ATOM 1505 O O . GLY A 1 188 ? 6.445 -6.096 -11.327 1.00 92.88 188 GLY A O 1
ATOM 1506 N N . SER A 1 189 ? 8.238 -6.736 -12.539 1.00 94.25 189 SER A N 1
ATOM 1507 C CA . SER A 1 189 ? 9.238 -6.531 -11.487 1.00 94.25 189 SER A CA 1
ATOM 1508 C C . SER A 1 189 ? 9.466 -5.036 -11.283 1.00 94.25 189 SER A C 1
ATOM 1510 O O . SER A 1 189 ? 9.673 -4.324 -12.270 1.00 94.25 189 SER A O 1
ATOM 1512 N N . GLY A 1 190 ? 9.467 -4.555 -10.038 1.00 90.44 190 GLY A N 1
ATOM 1513 C CA . GLY A 1 190 ? 9.774 -3.152 -9.753 1.00 90.44 190 GLY A CA 1
ATOM 1514 C C . GLY A 1 190 ? 11.139 -2.750 -10.311 1.00 90.44 190 GLY A C 1
ATOM 1515 O O . GLY A 1 190 ? 11.220 -1.804 -11.090 1.00 90.44 190 GLY A O 1
ATOM 1516 N N . GLY A 1 191 ? 12.182 -3.547 -10.056 1.00 90.25 191 GLY A N 1
ATOM 1517 C CA . GLY A 1 191 ? 13.554 -3.279 -10.500 1.00 90.25 191 GLY A CA 1
ATOM 1518 C C . GLY A 1 191 ? 13.737 -3.286 -12.017 1.00 90.25 191 GLY A C 1
ATOM 1519 O O . GLY A 1 191 ? 14.623 -2.613 -12.543 1.00 90.25 191 GLY A O 1
ATOM 1520 N N . GLY A 1 192 ? 12.887 -4.021 -12.737 1.00 87.75 192 GLY A N 1
ATOM 1521 C CA . GLY A 1 192 ? 12.868 -4.008 -14.197 1.00 87.75 192 GLY A CA 1
ATOM 1522 C C . GLY A 1 192 ? 12.005 -2.925 -14.826 1.00 87.75 192 GLY A C 1
ATOM 1523 O O . GLY A 1 192 ? 12.211 -2.581 -15.988 1.00 87.75 192 GLY A O 1
ATOM 1524 N N . SER A 1 193 ? 11.061 -2.370 -14.069 1.00 85.12 193 SER A N 1
ATOM 1525 C CA . SER A 1 193 ? 10.036 -1.479 -14.613 1.00 85.12 193 SER A CA 1
ATOM 1526 C C . SER A 1 193 ? 10.292 -0.004 -14.276 1.00 85.12 193 SER A C 1
ATOM 1528 O O . SER A 1 193 ? 10.039 0.866 -15.106 1.00 85.12 193 SER A O 1
ATOM 1530 N N . VAL A 1 194 ? 10.841 0.302 -13.094 1.00 80.62 194 VAL A N 1
ATOM 1531 C CA . VAL A 1 194 ? 11.030 1.688 -12.608 1.00 80.62 194 VAL A CA 1
ATOM 1532 C C . VAL A 1 194 ? 12.339 2.351 -13.048 1.00 80.62 194 VAL A C 1
ATOM 1534 O O . VAL A 1 194 ? 12.522 3.547 -12.828 1.00 80.62 194 VAL A O 1
ATOM 1537 N N . GLY A 1 195 ? 13.250 1.602 -13.679 1.00 80.75 195 GLY A N 1
ATOM 1538 C CA . GLY A 1 195 ? 14.514 2.123 -14.215 1.00 80.75 195 GLY A CA 1
ATOM 1539 C C . GLY A 1 195 ? 15.689 2.167 -13.228 1.00 80.75 195 GLY A C 1
ATOM 1540 O O . GLY A 1 195 ? 16.755 2.663 -13.587 1.00 80.75 195 GLY A O 1
ATOM 1541 N N . TYR A 1 196 ? 15.530 1.642 -12.010 1.00 88.62 196 TYR A N 1
ATOM 1542 C CA . TYR A 1 196 ? 16.616 1.425 -11.047 1.00 88.62 196 TYR A CA 1
ATOM 1543 C C . TYR A 1 196 ? 16.309 0.226 -10.140 1.00 88.62 196 TYR A C 1
ATOM 1545 O O . TYR A 1 196 ? 15.160 -0.191 -10.024 1.00 88.62 196 TYR A O 1
ATOM 1553 N N . LEU A 1 197 ? 17.338 -0.315 -9.482 1.00 95.81 197 LEU A N 1
ATOM 1554 C CA . LEU A 1 197 ? 17.189 -1.411 -8.522 1.00 95.81 197 LEU A CA 1
ATOM 1555 C C . LEU A 1 197 ? 17.031 -0.860 -7.104 1.00 95.81 197 LEU A C 1
ATOM 1557 O O . LEU A 1 197 ? 17.860 -0.067 -6.651 1.00 95.81 197 LEU A O 1
ATOM 1561 N N . ALA A 1 198 ? 15.994 -1.302 -6.394 1.00 94.62 198 ALA A N 1
ATOM 1562 C CA . ALA A 1 198 ? 15.755 -0.935 -5.002 1.00 94.62 198 ALA A CA 1
ATOM 1563 C C . ALA A 1 198 ? 16.037 -2.135 -4.091 1.00 94.62 198 ALA A C 1
ATOM 1565 O O . ALA A 1 198 ? 15.376 -3.165 -4.171 1.00 94.62 198 ALA A O 1
ATOM 1566 N N . HIS A 1 199 ? 17.037 -2.012 -3.219 1.00 95.62 199 HIS A N 1
ATOM 1567 C CA . HIS A 1 199 ? 17.392 -3.055 -2.258 1.00 95.62 199 HIS A CA 1
ATOM 1568 C C . HIS A 1 199 ? 16.677 -2.845 -0.920 1.00 95.62 199 HIS A C 1
ATOM 1570 O O . HIS A 1 199 ? 16.426 -1.713 -0.515 1.00 95.62 199 HIS A O 1
ATOM 1576 N N . GLY A 1 200 ? 16.407 -3.941 -0.205 1.00 94.81 200 GLY A N 1
ATOM 1577 C CA . GLY A 1 200 ? 15.810 -3.889 1.133 1.00 94.81 200 GLY A CA 1
ATOM 1578 C C . GLY A 1 200 ? 14.325 -3.521 1.147 1.00 94.81 200 GLY A C 1
ATOM 1579 O O . GLY A 1 200 ? 13.837 -3.046 2.170 1.00 94.81 200 GLY A O 1
ATOM 1580 N N . THR A 1 201 ? 13.606 -3.717 0.036 1.00 96.19 201 THR A N 1
ATOM 1581 C CA . THR A 1 201 ? 12.171 -3.422 -0.028 1.00 96.19 201 THR A CA 1
ATOM 1582 C C . THR A 1 201 ? 11.356 -4.434 0.773 1.00 96.19 201 THR A C 1
ATOM 1584 O O . THR A 1 201 ? 11.711 -5.612 0.891 1.00 96.19 201 THR A O 1
ATOM 1587 N N . ALA A 1 202 ? 10.231 -3.971 1.323 1.00 95.81 202 ALA A N 1
ATOM 1588 C CA . ALA A 1 202 ? 9.307 -4.829 2.055 1.00 95.81 202 ALA A CA 1
ATOM 1589 C C . ALA A 1 202 ? 8.761 -5.954 1.160 1.00 95.81 202 ALA A C 1
ATOM 1591 O O . ALA A 1 202 ? 8.680 -7.097 1.599 1.00 95.81 202 ALA A O 1
ATOM 1592 N N . THR A 1 203 ? 8.441 -5.652 -0.099 1.00 96.12 203 THR A N 1
ATOM 1593 C CA . THR A 1 203 ? 7.899 -6.615 -1.068 1.00 96.12 203 THR A CA 1
ATOM 1594 C C . THR A 1 203 ? 8.863 -7.770 -1.324 1.00 96.12 203 THR A C 1
ATOM 1596 O O . THR A 1 203 ? 8.467 -8.933 -1.212 1.00 96.12 203 THR A O 1
ATOM 1599 N N . ASP A 1 204 ? 10.142 -7.470 -1.559 1.00 97.19 204 ASP A N 1
ATOM 1600 C CA . ASP A 1 204 ? 11.162 -8.499 -1.758 1.00 97.19 204 ASP A CA 1
ATOM 1601 C C . ASP A 1 204 ? 11.434 -9.295 -0.480 1.00 97.19 204 ASP A C 1
ATOM 1603 O O . ASP A 1 204 ? 11.537 -10.519 -0.536 1.00 97.19 204 ASP A O 1
ATOM 1607 N N . TYR A 1 205 ? 11.492 -8.641 0.686 1.00 97.50 205 TYR A N 1
ATOM 1608 C CA . TYR A 1 205 ? 11.662 -9.330 1.970 1.00 97.50 205 TYR A CA 1
ATOM 1609 C C . TYR A 1 205 ? 10.500 -10.290 2.265 1.00 97.50 205 TYR A C 1
ATOM 1611 O O . TYR A 1 205 ? 10.715 -11.444 2.648 1.00 97.50 205 TYR A O 1
ATOM 1619 N N . MET A 1 206 ? 9.260 -9.843 2.051 1.00 97.12 206 MET A N 1
ATOM 1620 C CA . MET A 1 206 ? 8.071 -10.666 2.266 1.00 97.12 206 MET A CA 1
ATOM 1621 C C . MET A 1 206 ? 8.048 -11.876 1.328 1.00 97.12 206 MET A C 1
ATOM 1623 O O . MET A 1 206 ? 7.669 -12.971 1.748 1.00 97.12 206 MET A O 1
ATOM 1627 N N . TYR A 1 207 ? 8.500 -11.709 0.085 1.00 96.56 207 TYR A N 1
ATOM 1628 C CA . TYR A 1 207 ? 8.578 -12.796 -0.884 1.00 96.56 207 TYR A CA 1
ATOM 1629 C C . TYR A 1 207 ? 9.736 -13.770 -0.599 1.00 96.56 207 TYR A C 1
ATOM 1631 O O . TYR A 1 207 ? 9.513 -14.968 -0.423 1.00 96.56 207 TYR A O 1
ATOM 1639 N N . ASP A 1 208 ? 10.976 -13.281 -0.509 1.00 95.94 208 ASP A N 1
ATOM 1640 C CA . ASP A 1 208 ? 12.165 -14.139 -0.429 1.00 95.94 208 ASP A CA 1
ATOM 1641 C C . ASP A 1 208 ? 12.457 -14.649 0.983 1.00 95.94 208 ASP A C 1
ATOM 1643 O O . ASP A 1 208 ? 12.969 -15.761 1.116 1.00 95.94 208 ASP A O 1
ATOM 1647 N N . ILE A 1 209 ? 12.153 -13.885 2.034 1.00 97.12 209 ILE A N 1
ATOM 1648 C CA . ILE A 1 209 ? 12.502 -14.258 3.414 1.00 97.12 209 ILE A CA 1
ATOM 1649 C C . ILE A 1 209 ? 11.296 -14.842 4.138 1.00 97.12 209 ILE A C 1
ATOM 1651 O O . ILE A 1 209 ? 11.371 -15.955 4.654 1.00 97.12 209 ILE A O 1
ATOM 1655 N N . VAL A 1 210 ? 10.169 -14.127 4.136 1.00 96.88 210 VAL A N 1
ATOM 1656 C CA . VAL A 1 210 ? 8.944 -14.567 4.832 1.00 96.88 210 VAL A CA 1
ATOM 1657 C C . VAL A 1 210 ? 8.180 -15.631 4.033 1.00 96.88 210 VAL A C 1
ATOM 1659 O O . VAL A 1 210 ? 7.349 -16.341 4.593 1.00 96.88 210 VAL A O 1
ATOM 1662 N N . LYS A 1 211 ? 8.498 -15.800 2.741 1.00 95.31 211 LYS A N 1
ATOM 1663 C CA . LYS A 1 211 ? 7.872 -16.780 1.837 1.00 95.31 211 LYS A CA 1
ATOM 1664 C C . LYS A 1 211 ? 6.369 -16.560 1.655 1.00 95.31 211 LYS A C 1
ATOM 1666 O O . LYS A 1 211 ? 5.609 -17.513 1.477 1.00 95.31 211 LYS A O 1
ATOM 1671 N N . VAL A 1 212 ? 5.935 -15.298 1.657 1.00 95.00 212 VAL A N 1
ATOM 1672 C CA . VAL A 1 212 ? 4.562 -14.943 1.290 1.00 95.00 212 VAL A CA 1
ATOM 1673 C C . VAL A 1 212 ? 4.360 -15.254 -0.198 1.00 95.00 212 VAL A C 1
ATOM 1675 O O . VAL A 1 212 ? 5.105 -14.743 -1.033 1.00 95.00 212 VAL A O 1
ATOM 1678 N N . PRO A 1 213 ? 3.356 -16.072 -0.565 1.00 92.06 213 PRO A N 1
ATOM 1679 C CA . PRO A 1 213 ? 3.205 -16.557 -1.937 1.00 92.06 213 PRO A CA 1
ATOM 1680 C C . PRO A 1 213 ? 2.830 -15.453 -2.931 1.00 92.06 213 PRO A C 1
ATOM 1682 O O . PRO A 1 213 ? 3.085 -15.588 -4.125 1.00 92.06 213 PRO A O 1
ATOM 1685 N N . MET A 1 214 ? 2.203 -14.377 -2.456 1.00 94.06 214 MET A N 1
ATOM 1686 C CA . MET A 1 214 ? 1.781 -13.245 -3.272 1.00 94.06 214 MET A CA 1
ATOM 1687 C C . MET A 1 214 ? 2.147 -11.952 -2.546 1.00 94.06 214 MET A C 1
ATOM 1689 O O . MET A 1 214 ? 1.528 -11.609 -1.541 1.00 94.06 214 MET A O 1
ATOM 1693 N N . ALA A 1 215 ? 3.167 -11.263 -3.049 1.00 95.69 215 ALA A N 1
ATOM 1694 C CA . ALA A 1 215 ? 3.619 -9.969 -2.555 1.00 95.69 215 ALA A CA 1
ATOM 1695 C C . ALA A 1 215 ? 3.528 -8.950 -3.692 1.00 95.69 215 ALA A C 1
ATOM 1697 O O . ALA A 1 215 ? 3.786 -9.293 -4.849 1.00 95.69 215 ALA A O 1
ATOM 1698 N N . PHE A 1 216 ? 3.147 -7.718 -3.363 1.00 95.31 216 PHE A N 1
ATOM 1699 C CA . PHE A 1 216 ? 2.926 -6.674 -4.352 1.00 95.31 216 PHE A CA 1
ATOM 1700 C C . PHE A 1 216 ? 3.305 -5.295 -3.822 1.00 95.31 216 PHE A C 1
ATOM 1702 O O . PHE A 1 216 ? 3.140 -5.029 -2.632 1.00 95.31 216 PHE A O 1
ATOM 1709 N N . THR A 1 217 ? 3.678 -4.402 -4.737 1.00 95.12 217 THR A N 1
ATOM 1710 C CA . THR A 1 217 ? 3.758 -2.955 -4.493 1.00 95.12 217 THR A CA 1
ATOM 1711 C C . THR A 1 217 ? 2.768 -2.253 -5.413 1.00 95.12 217 THR A C 1
ATOM 1713 O O . THR A 1 217 ? 2.787 -2.466 -6.625 1.00 95.12 217 THR A O 1
ATOM 1716 N N . PHE A 1 218 ? 1.873 -1.445 -4.847 1.00 93.31 218 PHE A N 1
ATOM 1717 C CA . PHE A 1 218 ? 0.865 -0.702 -5.601 1.00 93.31 218 PHE A CA 1
ATOM 1718 C C . PHE A 1 218 ? 1.210 0.784 -5.526 1.00 93.31 218 PHE A C 1
ATOM 1720 O O . PHE A 1 218 ? 1.106 1.397 -4.467 1.00 93.31 218 PHE A O 1
ATOM 1727 N N . GLU A 1 219 ? 1.596 1.360 -6.657 1.00 91.19 219 GLU A N 1
ATOM 1728 C CA . GLU A 1 219 ? 1.866 2.789 -6.786 1.00 91.19 219 GLU A CA 1
ATOM 1729 C C . GLU A 1 219 ? 0.570 3.485 -7.217 1.00 91.19 219 GLU A C 1
ATOM 1731 O O . GLU A 1 219 ? 0.165 3.415 -8.380 1.00 91.19 219 GLU A O 1
ATOM 1736 N N . ILE A 1 220 ? -0.128 4.103 -6.265 1.00 87.38 220 ILE A N 1
ATOM 1737 C CA . ILE A 1 220 ? -1.533 4.505 -6.449 1.00 87.38 220 ILE A CA 1
ATOM 1738 C C . ILE A 1 220 ? -1.730 5.884 -7.089 1.00 87.38 220 ILE A C 1
ATOM 1740 O O . ILE A 1 220 ? -2.802 6.140 -7.634 1.00 87.38 220 ILE A O 1
ATOM 1744 N N . TYR A 1 221 ? -0.726 6.762 -7.046 1.00 88.00 221 TYR A N 1
ATOM 1745 C CA . TYR A 1 221 ? -0.797 8.090 -7.651 1.00 88.00 221 TYR A CA 1
ATOM 1746 C C . TYR A 1 221 ? 0.579 8.556 -8.133 1.00 88.00 221 TYR A C 1
ATOM 1748 O O . TYR A 1 221 ? 1.589 8.377 -7.454 1.00 88.00 221 TYR A O 1
ATOM 1756 N N . GLY A 1 222 ? 0.606 9.207 -9.293 1.00 85.19 222 GLY A N 1
ATOM 1757 C CA . GLY A 1 222 ? 1.770 9.933 -9.781 1.00 85.19 222 GLY A CA 1
ATOM 1758 C C . GLY A 1 222 ? 1.384 10.937 -10.859 1.00 85.19 222 GLY A C 1
ATOM 1759 O O . GLY A 1 222 ? 0.877 10.537 -11.905 1.00 85.19 222 GLY A O 1
ATOM 1760 N N . ASP A 1 223 ? 1.651 12.223 -10.631 1.00 83.31 223 ASP A N 1
ATOM 1761 C CA . ASP A 1 223 ? 1.474 13.266 -11.646 1.00 83.31 223 ASP A CA 1
ATOM 1762 C C . ASP A 1 223 ? 2.794 13.493 -12.396 1.00 83.31 223 ASP A C 1
ATOM 1764 O O . ASP A 1 223 ? 3.707 14.161 -11.909 1.00 83.31 223 ASP A O 1
ATOM 1768 N N . GLY A 1 224 ? 2.897 12.925 -13.600 1.00 78.00 224 GLY A N 1
ATOM 1769 C CA . GLY A 1 224 ? 4.060 13.101 -14.477 1.00 78.00 224 GLY A CA 1
ATOM 1770 C C . GLY A 1 224 ? 4.174 14.497 -15.104 1.00 78.00 224 GLY A C 1
ATOM 1771 O O . GLY A 1 224 ? 5.209 14.815 -15.683 1.00 78.00 224 GLY A O 1
ATOM 1772 N N . THR A 1 225 ? 3.132 15.326 -15.002 1.00 82.19 225 THR A N 1
ATOM 1773 C CA . THR A 1 225 ? 3.118 16.717 -15.490 1.00 82.19 225 THR A CA 1
ATOM 1774 C C . THR A 1 225 ? 3.515 17.721 -14.409 1.00 82.19 225 THR A C 1
ATOM 1776 O O . THR A 1 225 ? 3.754 18.897 -14.697 1.00 82.19 225 THR A O 1
ATOM 1779 N N . ALA A 1 226 ? 3.599 17.265 -13.160 1.00 84.19 226 ALA A N 1
ATOM 1780 C CA . ALA A 1 226 ? 4.052 18.056 -12.037 1.00 84.19 226 ALA A CA 1
ATOM 1781 C C . ALA A 1 226 ? 5.489 18.549 -12.244 1.00 84.19 226 ALA A C 1
ATOM 1783 O O . ALA A 1 226 ? 6.358 17.835 -12.748 1.00 84.19 226 ALA A O 1
ATOM 1784 N N . SER A 1 227 ? 5.766 19.771 -11.788 1.00 86.06 227 SER A N 1
ATOM 1785 C CA . SER A 1 227 ? 7.144 20.250 -11.699 1.00 86.06 227 SER A CA 1
ATOM 1786 C C . SER A 1 227 ? 7.945 19.333 -10.767 1.00 86.06 227 SER A C 1
ATOM 1788 O O . SER A 1 227 ? 7.464 19.050 -9.670 1.00 86.06 227 SER A O 1
ATOM 1790 N N . PRO A 1 228 ? 9.199 18.970 -11.096 1.00 82.88 228 PRO A N 1
ATOM 1791 C CA . PRO A 1 228 ? 10.078 18.245 -10.173 1.00 82.88 228 PRO A CA 1
ATOM 1792 C C . PRO A 1 228 ? 10.319 18.973 -8.841 1.00 82.88 228 PRO A C 1
ATOM 1794 O O . PRO A 1 228 ? 10.784 18.373 -7.876 1.00 82.88 228 PRO A O 1
ATOM 1797 N N . LYS A 1 229 ? 10.032 20.282 -8.786 1.00 86.12 229 LYS A N 1
ATOM 1798 C CA . LYS A 1 229 ? 10.117 21.100 -7.568 1.00 86.12 229 LYS A CA 1
ATOM 1799 C C . LYS A 1 229 ? 8.838 21.052 -6.720 1.00 86.12 229 LYS A C 1
ATOM 1801 O O . LYS A 1 229 ? 8.871 21.476 -5.569 1.00 86.12 229 LYS A O 1
ATOM 1806 N N . ASP A 1 230 ? 7.733 20.543 -7.260 1.00 87.50 230 ASP A N 1
ATOM 1807 C CA . ASP A 1 230 ? 6.447 20.413 -6.573 1.00 87.50 230 ASP A CA 1
ATOM 1808 C C . ASP A 1 230 ? 6.223 18.962 -6.130 1.00 87.50 230 ASP A C 1
ATOM 1810 O O . ASP A 1 230 ? 5.439 18.201 -6.700 1.00 87.50 230 ASP A O 1
ATOM 1814 N N . CYS A 1 231 ? 6.965 18.581 -5.090 1.00 87.94 231 CYS A N 1
ATOM 1815 C CA . CYS A 1 231 ? 6.942 17.233 -4.531 1.00 87.94 231 CYS A CA 1
ATOM 1816 C C . CYS A 1 231 ? 5.527 16.804 -4.117 1.00 87.94 231 CYS A C 1
ATOM 1818 O O . CYS A 1 231 ? 5.131 15.670 -4.365 1.00 87.94 231 CYS A O 1
ATOM 1820 N N . PHE A 1 232 ? 4.734 17.704 -3.529 1.00 90.38 232 PHE A N 1
ATOM 1821 C CA . PHE A 1 232 ? 3.389 17.343 -3.096 1.00 90.38 232 PHE A CA 1
ATOM 1822 C C . PHE A 1 232 ? 2.519 16.945 -4.293 1.00 90.38 232 PHE A C 1
ATOM 1824 O O . PHE A 1 232 ? 1.944 15.857 -4.275 1.00 90.38 232 PHE A O 1
ATOM 1831 N N . LYS A 1 233 ? 2.494 17.768 -5.352 1.00 88.56 233 LYS A N 1
ATOM 1832 C CA . LYS A 1 233 ? 1.714 17.504 -6.570 1.00 88.56 233 LYS A CA 1
ATOM 1833 C C . LYS A 1 233 ? 2.105 16.219 -7.275 1.00 88.56 233 LYS A C 1
ATOM 1835 O O . LYS A 1 233 ? 1.236 15.521 -7.785 1.00 88.56 233 LYS A O 1
ATOM 1840 N N . MET A 1 234 ? 3.396 15.899 -7.286 1.00 87.44 234 MET A N 1
ATOM 1841 C CA . MET A 1 234 ? 3.890 14.669 -7.899 1.00 87.44 234 MET A CA 1
ATOM 1842 C C . MET A 1 234 ? 3.275 13.412 -7.277 1.00 87.44 234 MET A C 1
ATOM 1844 O O . MET A 1 234 ? 3.033 12.450 -8.001 1.00 87.44 234 MET A O 1
ATOM 1848 N N . PHE A 1 235 ? 3.032 13.410 -5.963 1.00 90.00 235 PHE A N 1
ATOM 1849 C CA . PHE A 1 235 ? 2.686 12.201 -5.205 1.00 90.00 235 PHE A CA 1
ATOM 1850 C C . PHE A 1 235 ? 1.278 12.212 -4.597 1.00 90.00 235 PHE A C 1
ATOM 1852 O O . PHE A 1 235 ? 0.854 11.190 -4.063 1.00 90.00 235 PHE A O 1
ATOM 1859 N N . ASN A 1 236 ? 0.541 13.325 -4.684 1.00 91.31 236 ASN A N 1
ATOM 1860 C CA . ASN A 1 236 ? -0.761 13.476 -4.036 1.00 91.31 236 ASN A CA 1
ATOM 1861 C C . ASN A 1 236 ? -1.766 14.228 -4.932 1.00 91.31 236 ASN A C 1
ATOM 1863 O O . ASN A 1 236 ? -1.415 15.278 -5.480 1.00 91.31 236 ASN A O 1
ATOM 1867 N N . PRO A 1 237 ? -3.019 13.748 -5.066 1.00 87.19 237 PRO A N 1
ATOM 1868 C CA . PRO A 1 237 ? -4.086 14.489 -5.737 1.00 87.19 237 PRO A CA 1
ATOM 1869 C C . PRO A 1 237 ? -4.514 15.741 -4.955 1.00 87.19 237 PRO A C 1
ATOM 1871 O O . PRO A 1 237 ? -4.425 15.793 -3.729 1.00 87.19 237 PRO A O 1
ATOM 1874 N N . PHE A 1 238 ? -5.038 16.744 -5.662 1.00 79.06 238 PHE A N 1
ATOM 1875 C CA . PHE A 1 238 ? -5.559 17.984 -5.057 1.00 79.06 238 PHE A CA 1
ATOM 1876 C C . PHE A 1 238 ? -7.083 18.046 -4.944 1.00 79.06 238 PHE A C 1
ATOM 1878 O O . PHE A 1 238 ? -7.598 18.930 -4.257 1.00 79.06 238 PHE A O 1
ATOM 1885 N N . SER A 1 239 ? -7.786 17.147 -5.639 1.00 63.72 239 SER A N 1
ATOM 1886 C CA . SER A 1 239 ? -9.248 17.055 -5.720 1.00 63.72 239 SER A CA 1
ATOM 1887 C C . SER A 1 239 ? -9.668 15.711 -6.289 1.00 63.72 239 SER A C 1
ATOM 1889 O O . SER A 1 239 ? -9.007 15.311 -7.278 1.00 63.72 239 SER A O 1
#